Protein AF-A0A7S0JUL5-F1 (afdb_monomer)

Sequence (207 aa):
GETLHEELERHSRSSLAALRAIDLTGNALEDVPVDLLRHCGTPLRSLKLSSNLLTSAVALEDTLLGGLLRLDLSDNSLESLPRLAECCPDLEELLLAQNKLPSVLRISRACAGLERLATLDVRRNPSEGRLRRAGASARAFFCFLLPALGQLDGRPVGGDEDAQALRAFCLDAHRADPAFLEVLHSGDDGLLERTLAQRCPAEMPAG

Solvent-accessible surface area (backbone atoms only — not comparable to full-atom values): 10304 Å² total; per-residue (Å²): 142,62,64,68,61,55,49,50,52,51,51,49,30,63,68,29,50,72,38,40,67,46,81,52,56,70,44,83,42,55,59,74,65,44,75,62,42,53,34,26,33,55,56,22,31,34,41,31,46,23,42,27,50,26,43,44,48,45,64,50,64,79,25,48,31,54,39,23,30,34,42,33,51,22,41,29,47,28,55,49,66,32,56,36,35,78,15,30,39,48,24,29,33,42,34,40,27,37,24,46,34,60,41,62,64,59,52,51,55,17,49,46,73,26,64,46,28,26,33,43,27,56,47,70,15,51,22,53,57,49,30,52,74,56,41,18,43,65,62,25,58,47,44,66,64,22,83,39,44,42,29,48,64,90,37,77,53,51,72,68,37,48,52,44,17,47,71,50,46,29,75,49,103,86,38,72,28,66,73,55,50,50,44,71,68,66,73,45,59,70,58,41,44,53,50,35,24,74,53,31,54,43,83,72,77,84,126

Mean predicted aligned error: 5.99 Å

Radius of gyration: 18.85 Å; Cα contacts (8 Å, |Δi|>4): 420; chains: 1; bounding box: 39×34×74 Å

Organism: Cafeteria roenbergensis (NCBI:txid33653)

Nearest PDB structures (foldseek):
  7sd1-assembly2_B  TM=6.295E-01  e=1.690E-04  Homo sapiens
  8b41-assembly1_B  TM=6.832E-01  e=3.596E-04  Mus musculus
  7txh-assembly2_E  TM=4.265E-01  e=6.297E-05  Homo sapiens
  4pbv-assembly2_B  TM=7.762E-01  e=2.970E-02  Gallus gallus
  4xgo-assembly1_A  TM=6.075E-01  e=1.317E-02  Anopheles gambiae

Secondary structure (DSSP, 8-state):
--HHHHHHHHHHHHHHTT--EEE-TTS--SS--HHHHHHH-TT--EEE--SS--SB-GGGGGT--TT--EEE--SS---B---HHHH-TT--EEE--SS----HHHHHHHHTT-TT--EEE-TTSHHHHHHHHTTB-SHHHHHHH-TT--EETTEE--HHHHHHHHHHHEEETTEE-HHHHHHHHH--HHHHHHHHHHHSB------

Structure (mmCIF, N/CA/C/O backbone):
data_AF-A0A7S0JUL5-F1
#
_entry.id   AF-A0A7S0JUL5-F1
#
loop_
_atom_site.group_PDB
_atom_site.id
_atom_site.type_symbol
_atom_site.label_atom_id
_atom_site.label_alt_id
_atom_site.label_comp_id
_atom_site.label_asym_id
_atom_site.label_entity_id
_atom_site.label_seq_id
_atom_site.pdbx_PDB_ins_code
_atom_site.Cartn_x
_atom_site.Cartn_y
_atom_site.Cartn_z
_atom_site.occupancy
_atom_site.B_iso_or_equiv
_atom_site.auth_seq_id
_atom_site.auth_comp_id
_atom_site.auth_asym_id
_atom_site.auth_atom_id
_atom_site.pdbx_PDB_model_num
ATOM 1 N N . GLY A 1 1 ? -6.476 7.757 42.746 1.00 49.62 1 GLY A N 1
ATOM 2 C CA . GLY A 1 1 ? -7.064 8.536 41.643 1.00 49.62 1 GLY A CA 1
ATOM 3 C C . GLY A 1 1 ? -6.820 7.911 40.281 1.00 49.62 1 GLY A C 1
ATOM 4 O O . GLY A 1 1 ? -6.956 8.626 39.306 1.00 49.62 1 GLY A O 1
ATOM 5 N N . GLU A 1 2 ? -6.506 6.613 40.197 1.00 54.69 2 GLU A N 1
ATOM 6 C CA . GLU A 1 2 ? -6.165 5.926 38.935 1.00 54.69 2 GLU A CA 1
ATOM 7 C C . GLU A 1 2 ? -7.263 4.944 38.474 1.00 54.69 2 GLU A C 1
ATOM 9 O O . GLU A 1 2 ? -7.319 4.572 37.310 1.00 54.69 2 GLU A O 1
ATOM 14 N N . THR A 1 3 ? -8.220 4.602 39.343 1.00 66.69 3 THR A N 1
ATOM 15 C CA . THR A 1 3 ? -9.175 3.504 39.112 1.00 66.69 3 THR A CA 1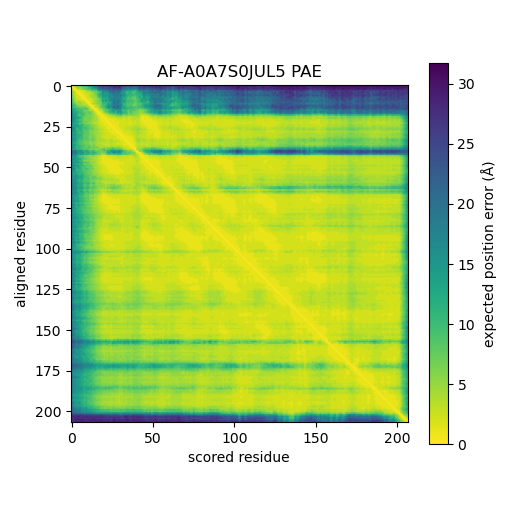
ATOM 16 C C . THR A 1 3 ? -10.248 3.799 38.061 1.00 66.69 3 THR A C 1
ATOM 18 O O . THR A 1 3 ? -10.654 2.902 37.335 1.00 66.69 3 THR A O 1
ATOM 21 N N . LEU A 1 4 ? -10.700 5.051 37.935 1.00 58.91 4 LEU A N 1
ATOM 22 C CA . LEU A 1 4 ? -11.811 5.414 37.041 1.00 58.91 4 LEU A CA 1
ATOM 23 C C . LEU A 1 4 ? -11.404 5.430 35.560 1.00 58.91 4 LEU A C 1
ATOM 25 O O . LEU A 1 4 ? -12.202 5.083 34.693 1.00 58.91 4 LEU A O 1
ATOM 29 N N . HIS A 1 5 ? -10.161 5.821 35.270 1.00 59.72 5 HIS A N 1
ATOM 30 C CA . HIS A 1 5 ? -9.627 5.827 33.909 1.00 59.72 5 HIS A CA 1
ATOM 31 C C . HIS A 1 5 ? -9.350 4.396 33.429 1.00 59.72 5 HIS A C 1
ATOM 33 O O . HIS A 1 5 ? -9.793 4.017 32.349 1.00 59.72 5 HIS A O 1
ATOM 39 N N . GLU A 1 6 ? -8.734 3.569 34.279 1.00 65.62 6 GLU A N 1
ATOM 40 C CA . GLU A 1 6 ? -8.506 2.146 34.001 1.00 65.62 6 GLU A CA 1
ATOM 41 C C . GLU A 1 6 ? -9.817 1.359 33.838 1.00 65.62 6 GLU A C 1
ATOM 43 O O . GLU A 1 6 ? -9.919 0.479 32.980 1.00 65.62 6 GLU A O 1
ATOM 48 N N . GLU A 1 7 ? -10.851 1.679 34.624 1.00 61.22 7 GLU A N 1
ATOM 49 C CA . GLU A 1 7 ? -12.175 1.072 34.472 1.00 61.22 7 GLU A CA 1
ATOM 50 C C . GLU A 1 7 ? -12.846 1.479 33.158 1.00 61.22 7 GLU A C 1
ATOM 52 O O . GLU A 1 7 ? -13.392 0.609 32.475 1.00 61.22 7 GLU A O 1
ATOM 57 N N . LEU A 1 8 ? -12.784 2.756 32.768 1.00 60.28 8 LEU A N 1
ATOM 58 C CA . LEU A 1 8 ? -13.313 3.226 31.483 1.00 60.28 8 LEU A CA 1
ATOM 59 C C . LEU A 1 8 ? -12.583 2.575 30.302 1.00 60.28 8 LEU A C 1
ATOM 61 O O . LEU A 1 8 ? -13.242 2.104 29.374 1.00 60.28 8 LEU A O 1
ATOM 65 N N . GLU A 1 9 ? -11.255 2.459 30.365 1.00 62.84 9 GLU A N 1
ATOM 66 C CA . GLU A 1 9 ? -10.469 1.752 29.350 1.00 62.84 9 GLU A CA 1
ATOM 67 C C . GLU A 1 9 ? -10.781 0.252 29.287 1.00 62.84 9 GLU A C 1
ATOM 69 O O . GLU A 1 9 ? -10.820 -0.338 28.205 1.00 62.84 9 GLU A O 1
ATOM 74 N N . ARG A 1 10 ? -11.019 -0.404 30.430 1.00 61.28 10 ARG A N 1
ATOM 75 C CA . ARG A 1 10 ? -11.442 -1.813 30.445 1.00 61.28 10 ARG A CA 1
ATOM 76 C C . ARG A 1 10 ? -12.811 -2.001 29.801 1.00 61.28 10 ARG A C 1
ATOM 78 O O . ARG A 1 10 ? -13.008 -2.995 29.102 1.00 61.28 10 ARG A O 1
ATOM 85 N N . HIS A 1 11 ? -13.745 -1.079 30.023 1.00 60.59 11 HIS A N 1
ATOM 86 C CA . HIS A 1 11 ? -15.084 -1.139 29.432 1.00 60.59 11 HIS A CA 1
ATOM 87 C C . HIS A 1 11 ? -15.078 -0.807 27.932 1.00 60.59 11 HIS A C 1
ATOM 89 O O . HIS A 1 11 ? -15.775 -1.469 27.158 1.00 60.59 11 HIS A O 1
ATOM 95 N N . SER A 1 12 ? -14.274 0.165 27.486 1.00 58.94 12 SER A N 1
ATOM 96 C CA . SER A 1 12 ? -14.112 0.455 26.054 1.00 58.94 12 SER A CA 1
ATOM 97 C C . SER A 1 12 ? -13.443 -0.716 25.330 1.00 58.94 12 SER A C 1
ATOM 99 O O . SER A 1 12 ? -13.954 -1.177 24.312 1.00 58.94 12 SER A O 1
ATOM 101 N N . ARG A 1 13 ? -12.384 -1.300 25.909 1.00 61.28 13 ARG A N 1
ATOM 102 C CA . ARG A 1 13 ? -11.760 -2.524 25.382 1.00 61.28 13 ARG A CA 1
ATOM 103 C C . ARG A 1 13 ? -12.731 -3.698 25.327 1.00 61.28 13 ARG A C 1
ATOM 105 O O . ARG A 1 13 ? -12.746 -4.405 24.329 1.00 61.28 13 ARG A O 1
ATOM 112 N N . SER A 1 14 ? -13.549 -3.927 26.357 1.00 60.16 14 SER A N 1
ATOM 113 C CA . SER A 1 14 ? -14.464 -5.079 26.363 1.00 60.16 14 SER A CA 1
ATOM 114 C C . SER A 1 14 ? -15.632 -4.923 25.385 1.00 60.16 14 SER A C 1
ATOM 116 O O . SER A 1 14 ? -16.057 -5.909 24.787 1.00 60.16 14 SER A O 1
ATOM 118 N N . SER A 1 15 ? -16.125 -3.697 25.184 1.00 61.94 15 SER A N 1
ATOM 119 C CA . SER A 1 15 ? -17.233 -3.418 24.262 1.00 61.94 15 SER A CA 1
ATOM 120 C C . SER A 1 15 ? -16.802 -3.408 22.793 1.00 61.94 15 SER A C 1
ATOM 122 O O . SER A 1 15 ? -17.562 -3.849 21.931 1.00 61.94 15 SER A O 1
ATOM 124 N N . LEU A 1 16 ? -15.572 -2.972 22.502 1.00 66.50 16 LEU A N 1
ATOM 125 C CA . LEU A 1 16 ? -15.025 -2.917 21.143 1.00 66.50 16 LEU A CA 1
ATOM 126 C C . LEU A 1 16 ? -14.293 -4.205 20.731 1.00 66.50 16 LEU A C 1
ATOM 128 O O . LEU A 1 16 ? -14.103 -4.431 19.538 1.00 66.50 16 LEU A O 1
ATOM 132 N N . ALA A 1 17 ? -13.977 -5.100 21.673 1.00 67.50 17 ALA A N 1
ATOM 133 C CA . ALA A 1 17 ? -13.333 -6.396 21.417 1.00 67.50 17 ALA A CA 1
ATOM 134 C C . ALA A 1 17 ? -14.163 -7.382 20.571 1.00 67.50 17 ALA A C 1
ATOM 136 O O . ALA A 1 17 ? -13.679 -8.460 20.247 1.00 67.50 17 ALA A O 1
ATOM 137 N N . ALA A 1 18 ? -15.410 -7.069 20.217 1.00 76.12 18 ALA A N 1
ATOM 138 C CA . ALA A 1 18 ? -16.203 -7.881 19.291 1.00 76.12 18 ALA A CA 1
ATOM 139 C C . ALA A 1 18 ? -16.310 -7.267 17.884 1.00 76.12 18 ALA A C 1
ATOM 141 O O . ALA A 1 18 ? -16.846 -7.914 16.977 1.00 76.12 18 ALA A O 1
ATOM 142 N N . LEU A 1 19 ? -15.831 -6.032 17.687 1.00 81.88 19 LEU A N 1
ATOM 143 C CA . LEU A 1 19 ? -15.953 -5.344 16.407 1.00 81.88 19 LEU A CA 1
ATOM 144 C C . LEU A 1 19 ? -15.117 -6.037 15.337 1.00 81.88 19 LEU A C 1
ATOM 146 O O . LEU A 1 19 ? -13.924 -6.275 15.493 1.00 81.88 19 LEU A O 1
ATOM 150 N N . ARG A 1 20 ? -15.774 -6.321 14.211 1.00 89.69 20 ARG A N 1
ATOM 151 C CA . ARG A 1 20 ? -15.144 -6.904 13.020 1.00 89.69 20 ARG A CA 1
ATOM 152 C C . ARG A 1 20 ? -14.987 -5.907 11.885 1.00 89.69 20 ARG A C 1
ATOM 154 O O . ARG A 1 20 ? -14.168 -6.132 11.002 1.00 89.69 20 ARG A O 1
ATOM 161 N N . ALA A 1 21 ? -15.758 -4.828 11.890 1.00 93.12 21 ALA A N 1
ATOM 162 C CA . ALA A 1 21 ? -15.697 -3.808 10.861 1.00 93.12 21 ALA A CA 1
ATOM 163 C C . ALA A 1 21 ? -15.895 -2.423 11.473 1.00 93.12 21 ALA A C 1
ATOM 165 O O . ALA A 1 21 ? -16.782 -2.239 12.306 1.00 93.12 21 ALA A O 1
ATOM 166 N N . ILE A 1 22 ? -15.081 -1.470 11.032 1.00 93.62 22 ILE A N 1
ATOM 167 C CA . ILE A 1 22 ? -15.213 -0.046 11.330 1.00 93.62 22 ILE A CA 1
ATOM 168 C C . ILE A 1 22 ? -15.309 0.684 9.995 1.00 93.62 22 ILE A C 1
ATOM 170 O O . ILE A 1 22 ? -14.454 0.510 9.124 1.00 93.62 22 ILE A O 1
ATOM 174 N N . ASP A 1 23 ? -16.363 1.480 9.841 1.00 96.19 23 ASP A N 1
ATOM 175 C CA . ASP A 1 23 ? -16.590 2.317 8.668 1.00 96.19 23 ASP A CA 1
ATOM 176 C C . ASP A 1 23 ? -16.625 3.783 9.107 1.00 96.19 23 ASP A C 1
ATOM 178 O O . ASP A 1 23 ? -17.562 4.222 9.771 1.00 96.19 23 ASP A O 1
ATOM 182 N N . LEU A 1 24 ? -15.561 4.511 8.780 1.00 96.38 24 LEU A N 1
ATOM 183 C CA . LEU A 1 24 ? -15.392 5.943 9.027 1.00 96.38 24 LEU A CA 1
ATOM 184 C C . LEU A 1 24 ? -15.305 6.710 7.699 1.00 96.38 24 LEU A C 1
ATOM 186 O O . LEU A 1 24 ? -14.720 7.794 7.631 1.00 96.38 24 LEU A O 1
ATOM 190 N N . THR A 1 25 ? -15.881 6.148 6.636 1.00 97.94 25 THR A N 1
ATOM 191 C CA . THR A 1 25 ? -15.883 6.745 5.299 1.00 97.94 25 THR A CA 1
ATOM 192 C C . THR A 1 25 ? -16.600 8.093 5.280 1.00 97.94 25 THR A C 1
ATOM 194 O O . THR A 1 25 ? -17.650 8.240 5.906 1.00 97.94 25 THR A O 1
ATOM 197 N N . GLY A 1 26 ? -16.085 9.058 4.514 1.00 97.31 26 GLY A N 1
ATOM 198 C CA . GLY A 1 26 ? -16.797 10.313 4.246 1.00 97.31 26 GLY A CA 1
ATOM 199 C C . GLY A 1 26 ? -16.851 11.262 5.442 1.00 97.31 26 GLY A C 1
ATOM 200 O O . GLY A 1 26 ? -17.826 11.999 5.591 1.00 97.31 26 GLY A O 1
ATOM 201 N N . ASN A 1 27 ? -15.839 11.217 6.308 1.00 97.25 27 ASN A N 1
ATOM 202 C CA . ASN A 1 27 ? -15.694 12.141 7.429 1.00 97.25 27 ASN A CA 1
ATOM 203 C C . ASN A 1 27 ? -14.621 13.201 7.120 1.00 97.25 27 ASN A C 1
ATOM 205 O O . ASN A 1 27 ? -14.072 13.271 6.023 1.00 97.25 27 ASN A O 1
ATOM 209 N N . ALA A 1 28 ? -14.337 14.066 8.091 1.00 97.25 28 ALA A N 1
ATOM 210 C CA . ALA A 1 28 ? -13.283 15.075 8.004 1.00 97.25 28 ALA A CA 1
ATOM 211 C C . ALA A 1 28 ? -12.080 14.706 8.888 1.00 97.25 28 ALA A C 1
ATOM 213 O O . ALA A 1 28 ? -11.534 15.561 9.579 1.00 97.25 28 ALA A O 1
ATOM 214 N N . LEU A 1 29 ? -11.711 13.420 8.936 1.00 96.69 29 LEU A N 1
ATOM 215 C CA . LEU A 1 29 ? -10.574 12.975 9.742 1.00 96.69 29 LEU A CA 1
ATOM 216 C C . LEU A 1 29 ? -9.273 13.474 9.113 1.00 96.69 29 LEU A C 1
ATOM 218 O O . LEU A 1 29 ? -8.970 13.132 7.971 1.00 96.69 29 LEU A O 1
ATOM 222 N N . GLU A 1 30 ? -8.515 14.266 9.864 1.00 96.50 30 GLU A N 1
ATOM 223 C CA . GLU A 1 30 ? -7.171 14.721 9.479 1.00 96.50 30 GLU A CA 1
ATOM 224 C C . GLU A 1 30 ? -6.093 13.700 9.877 1.00 96.50 30 GLU A C 1
ATOM 226 O O . GLU A 1 30 ? -5.092 13.550 9.175 1.00 96.50 30 GLU A O 1
ATOM 231 N N . ASP A 1 31 ? -6.361 12.926 10.935 1.00 94.38 31 ASP A N 1
ATOM 232 C CA . ASP A 1 31 ? -5.495 11.878 11.469 1.00 94.38 31 ASP A CA 1
ATOM 233 C C . ASP A 1 31 ? -6.241 10.551 11.657 1.00 94.38 31 ASP A C 1
ATOM 235 O O . ASP A 1 31 ? -7.461 10.496 11.852 1.00 94.38 31 ASP A O 1
ATOM 239 N N . VAL A 1 32 ? -5.483 9.452 11.628 1.00 93.00 32 VAL A N 1
ATOM 240 C CA . VAL A 1 32 ? -6.002 8.117 11.940 1.00 93.00 32 VAL A CA 1
ATOM 241 C C . VAL A 1 32 ? -6.359 8.060 13.434 1.00 93.00 32 VAL A C 1
ATOM 243 O O . VAL A 1 32 ? -5.504 8.372 14.264 1.00 93.00 32 VAL A O 1
ATOM 246 N N . PRO A 1 33 ? -7.571 7.617 13.819 1.00 90.50 33 PRO A N 1
ATOM 247 C CA . PRO A 1 33 ? -8.001 7.589 15.217 1.00 90.50 33 PRO A CA 1
ATOM 248 C C . PRO A 1 33 ? -7.362 6.413 15.977 1.00 90.50 33 PRO A C 1
ATOM 250 O O . PRO A 1 33 ? -8.018 5.419 16.291 1.00 90.50 33 PRO A O 1
ATOM 253 N N . VAL A 1 34 ? -6.062 6.509 16.265 1.00 87.12 34 VAL A N 1
ATOM 254 C CA . VAL A 1 34 ? -5.267 5.430 16.877 1.00 87.12 34 VAL A CA 1
ATOM 255 C C . VAL A 1 34 ? -5.792 4.988 18.235 1.00 87.12 34 VAL A C 1
ATOM 257 O O . VAL A 1 34 ? -5.782 3.795 18.524 1.00 87.12 34 VAL A O 1
ATOM 260 N N . ASP A 1 35 ? -6.315 5.914 19.038 1.00 85.12 35 ASP A N 1
ATOM 261 C CA . ASP A 1 35 ? -6.869 5.592 20.353 1.00 85.12 35 ASP A CA 1
ATOM 262 C C . ASP A 1 35 ? -8.080 4.664 20.227 1.00 85.12 35 ASP A C 1
ATOM 264 O O . ASP A 1 35 ? -8.171 3.663 20.932 1.00 85.12 35 ASP A O 1
ATOM 268 N N . LEU A 1 36 ? -8.957 4.910 19.246 1.00 84.00 36 LEU A N 1
ATOM 269 C CA . LEU A 1 36 ? -10.064 4.005 18.935 1.00 84.00 36 LEU A CA 1
ATOM 270 C C . LEU A 1 36 ? -9.538 2.631 18.499 1.00 84.00 36 LEU A C 1
ATOM 272 O O . LEU A 1 36 ? -9.965 1.602 19.021 1.00 84.00 36 LEU A O 1
ATOM 276 N N . LEU A 1 37 ? -8.591 2.611 17.559 1.00 85.62 37 LEU A N 1
ATOM 277 C CA . LEU A 1 37 ? -8.074 1.378 16.959 1.00 85.62 37 LEU A CA 1
ATOM 278 C C . LEU A 1 37 ? -7.332 0.489 17.971 1.00 85.62 37 LEU A C 1
ATOM 280 O O . LEU A 1 37 ? -7.492 -0.734 17.941 1.00 85.62 37 LEU A O 1
ATOM 284 N N . ARG A 1 38 ? -6.613 1.088 18.930 1.00 81.12 38 ARG A N 1
ATOM 285 C CA . ARG A 1 38 ? -5.946 0.389 20.046 1.00 81.12 38 ARG A CA 1
ATOM 286 C C . ARG A 1 38 ? -6.913 -0.393 20.936 1.00 81.12 38 ARG A C 1
ATOM 288 O O . ARG A 1 38 ? -6.506 -1.358 21.587 1.00 81.12 38 ARG A O 1
ATOM 295 N N . HIS A 1 39 ? -8.182 0.006 20.982 1.00 77.25 39 HIS A N 1
ATOM 296 C CA . HIS A 1 39 ? -9.216 -0.697 21.740 1.00 77.25 39 HIS A CA 1
ATOM 297 C C . HIS A 1 39 ? -9.953 -1.766 20.919 1.00 77.25 39 HIS A C 1
ATOM 299 O O . HIS A 1 39 ? -10.588 -2.639 21.509 1.00 77.25 39 HIS A O 1
ATOM 305 N N . CYS A 1 40 ? -9.854 -1.732 19.587 1.00 71.75 40 CYS A N 1
ATOM 306 C CA . CYS A 1 40 ? -10.534 -2.671 18.691 1.00 71.75 40 CYS A CA 1
ATOM 307 C C . CYS A 1 40 ? -9.741 -3.965 18.445 1.00 71.75 40 CYS A C 1
ATOM 309 O O . CYS A 1 40 ? -10.361 -5.011 18.283 1.00 71.75 40 CYS A O 1
ATOM 311 N N . GLY A 1 41 ? -8.403 -3.928 18.481 1.00 66.62 41 GLY A N 1
ATOM 312 C CA . GLY A 1 41 ? -7.529 -5.111 18.526 1.00 66.62 41 GLY A CA 1
ATOM 313 C C . GLY A 1 41 ? -7.693 -6.145 17.393 1.00 66.62 41 GLY A C 1
ATOM 314 O O . GLY A 1 41 ? -8.081 -5.837 16.268 1.00 66.62 41 GLY A O 1
ATOM 315 N N . THR A 1 42 ? -7.385 -7.411 17.707 1.00 67.69 42 THR A N 1
ATOM 316 C CA . THR A 1 42 ? -7.297 -8.563 16.779 1.00 67.69 42 THR A CA 1
ATOM 317 C C . THR A 1 42 ? -8.579 -9.082 16.095 1.00 67.69 42 THR A C 1
ATOM 319 O O . THR A 1 42 ? -8.440 -9.751 15.066 1.00 67.69 42 THR A O 1
ATOM 322 N N . PRO A 1 43 ? -9.817 -8.868 16.584 1.00 79.81 43 PRO A N 1
ATOM 323 C CA . PRO A 1 43 ? -11.018 -9.318 15.880 1.00 79.81 43 PRO A CA 1
ATOM 324 C C . PRO A 1 43 ? -11.407 -8.417 14.705 1.00 79.81 43 PRO A C 1
ATOM 326 O O . PRO A 1 43 ? -12.207 -8.847 13.867 1.00 79.81 43 PRO A O 1
ATOM 329 N N . LEU A 1 44 ? -10.848 -7.205 14.618 1.00 91.00 44 LEU A N 1
ATOM 330 C CA . LEU A 1 44 ? -11.138 -6.285 13.529 1.00 91.00 44 LEU A CA 1
ATOM 331 C C . LEU A 1 44 ? -10.645 -6.876 12.202 1.00 91.00 44 LEU A C 1
ATOM 333 O O . LEU A 1 44 ? -9.477 -7.214 12.060 1.00 91.00 44 LEU A O 1
ATOM 337 N N . ARG A 1 45 ? -11.553 -7.016 11.232 1.00 94.75 45 ARG A N 1
ATOM 338 C CA . ARG A 1 45 ? -11.300 -7.566 9.890 1.00 94.75 45 ARG A CA 1
ATOM 339 C C . ARG A 1 45 ? -11.326 -6.505 8.798 1.00 94.75 45 ARG A C 1
ATOM 341 O O . ARG A 1 45 ? -10.643 -6.670 7.797 1.00 94.75 45 ARG A O 1
ATOM 348 N N . SER A 1 46 ? -12.103 -5.438 8.970 1.00 96.81 46 SER A N 1
ATOM 349 C CA . SER A 1 46 ? -12.260 -4.381 7.967 1.00 96.81 46 SER A CA 1
ATOM 350 C C . SER A 1 46 ? -12.174 -3.002 8.608 1.00 96.81 46 SER A C 1
ATOM 3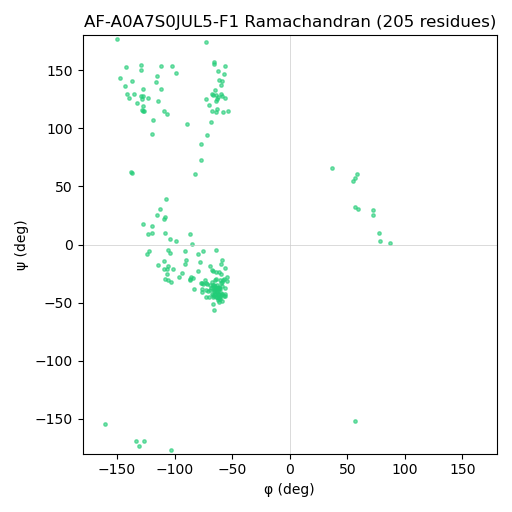52 O O . SER A 1 46 ? -12.909 -2.711 9.549 1.00 96.81 46 SER A O 1
ATOM 354 N N . LEU A 1 47 ? -11.345 -2.133 8.043 1.00 96.56 47 LEU A N 1
ATOM 355 C CA . LEU A 1 47 ? -11.233 -0.729 8.423 1.00 96.56 47 LEU A CA 1
ATOM 356 C C . LEU A 1 47 ? -11.374 0.124 7.167 1.00 96.56 47 LEU A C 1
ATOM 358 O O . LEU A 1 47 ? -10.577 -0.001 6.240 1.00 96.56 47 LEU A O 1
ATOM 362 N N . LYS A 1 48 ? -12.395 0.979 7.135 1.00 98.00 48 LYS A N 1
ATOM 363 C CA . LYS A 1 48 ? -12.586 1.942 6.054 1.00 98.00 48 LYS A CA 1
ATOM 364 C C . LYS A 1 48 ? -12.432 3.358 6.575 1.00 98.00 48 LYS A C 1
ATOM 366 O O . LYS A 1 48 ? -13.132 3.769 7.496 1.00 98.00 48 LYS A O 1
ATOM 371 N N . LEU A 1 49 ? -11.514 4.077 5.957 1.00 97.81 49 LEU A N 1
ATOM 372 C CA . LEU A 1 49 ? -11.142 5.460 6.227 1.00 97.81 49 LEU A CA 1
ATOM 373 C C . LEU A 1 49 ? -11.192 6.286 4.930 1.00 97.81 49 LEU A C 1
ATOM 375 O O . LEU A 1 49 ? -10.607 7.366 4.854 1.00 97.81 49 LEU A O 1
ATOM 379 N N . SER A 1 50 ? -11.880 5.794 3.898 1.00 98.44 50 SER A N 1
ATOM 380 C CA . SER A 1 50 ? -11.948 6.455 2.598 1.00 98.44 50 SER A CA 1
ATOM 381 C C . SER A 1 50 ? -12.680 7.796 2.640 1.00 98.44 50 SER A C 1
ATOM 383 O O . SER A 1 50 ? -13.534 8.004 3.502 1.00 98.44 50 SER A O 1
ATOM 385 N N . SER A 1 51 ? -12.388 8.694 1.699 1.00 98.38 51 SER A N 1
ATOM 386 C CA . SER A 1 51 ? -13.025 10.020 1.609 1.00 98.38 51 SER A CA 1
ATOM 387 C C . SER A 1 51 ? -12.888 10.813 2.916 1.00 98.38 51 SER A C 1
ATOM 389 O O . SER A 1 51 ? -13.880 11.223 3.515 1.00 98.38 51 SER A O 1
ATOM 391 N N . ASN A 1 52 ? -11.647 10.972 3.380 1.00 98.50 52 ASN A N 1
ATOM 392 C CA . ASN A 1 52 ? -11.269 11.773 4.549 1.00 98.50 52 ASN A CA 1
ATOM 393 C C . ASN A 1 52 ? -10.172 12.790 4.162 1.00 98.50 52 ASN A C 1
ATOM 395 O O . ASN A 1 52 ? -9.890 13.015 2.984 1.00 98.50 52 ASN A O 1
ATOM 399 N N . LEU A 1 53 ? -9.562 13.447 5.152 1.00 98.06 53 LEU A N 1
ATOM 400 C CA . LEU A 1 53 ? -8.512 14.454 4.972 1.00 98.06 53 LEU A CA 1
ATOM 401 C C . LEU A 1 53 ? -7.136 13.945 5.432 1.00 98.06 53 LEU A C 1
ATOM 403 O O . LEU A 1 53 ? -6.244 14.746 5.710 1.00 98.06 53 LEU A O 1
ATOM 407 N N . LEU A 1 54 ? -6.942 12.622 5.491 1.00 98.12 54 LEU A N 1
ATOM 408 C CA . LEU A 1 54 ? -5.715 12.019 6.005 1.00 98.12 54 LEU A CA 1
ATOM 409 C C . LEU A 1 54 ? -4.525 12.388 5.120 1.00 98.12 54 LEU A C 1
ATOM 411 O O . LEU A 1 54 ? -4.549 12.176 3.906 1.00 98.12 54 LEU A O 1
ATOM 415 N N . THR A 1 55 ? -3.459 12.899 5.732 1.00 97.25 55 THR A N 1
ATOM 416 C CA . THR A 1 55 ? -2.198 13.228 5.037 1.00 97.25 55 THR A CA 1
ATOM 417 C C . THR A 1 55 ? -1.115 12.167 5.239 1.00 97.25 55 THR A C 1
ATOM 419 O O . THR A 1 55 ? -0.203 12.024 4.421 1.00 97.25 55 THR A O 1
ATOM 422 N N . SER A 1 56 ? -1.247 11.367 6.295 1.00 95.38 56 SER A N 1
ATOM 423 C CA . SER A 1 56 ? -0.340 10.287 6.665 1.00 95.38 56 SER A CA 1
ATOM 424 C C . SER A 1 56 ? -1.122 9.155 7.325 1.00 95.38 56 SER A C 1
ATOM 426 O O . SER A 1 56 ? -2.049 9.397 8.094 1.00 95.38 56 SER A O 1
ATOM 428 N N . ALA A 1 57 ? -0.722 7.913 7.053 1.00 94.81 57 ALA A N 1
ATOM 429 C CA . ALA A 1 57 ? -1.240 6.732 7.746 1.00 94.81 57 ALA A CA 1
ATOM 430 C C . ALA A 1 57 ? -0.203 6.108 8.699 1.00 94.81 57 ALA A C 1
ATOM 432 O O . ALA A 1 57 ? -0.414 5.006 9.199 1.00 94.81 57 ALA A O 1
ATOM 433 N N . VAL A 1 58 ? 0.926 6.789 8.945 1.00 92.75 58 VAL A N 1
ATOM 434 C CA . VAL A 1 58 ? 2.052 6.262 9.746 1.00 92.75 58 VAL A CA 1
ATOM 435 C C . VAL A 1 58 ? 1.623 5.895 11.169 1.00 92.75 58 VAL A C 1
ATOM 437 O O . VAL A 1 58 ? 2.089 4.904 11.715 1.00 92.75 58 VAL A O 1
ATOM 440 N N . 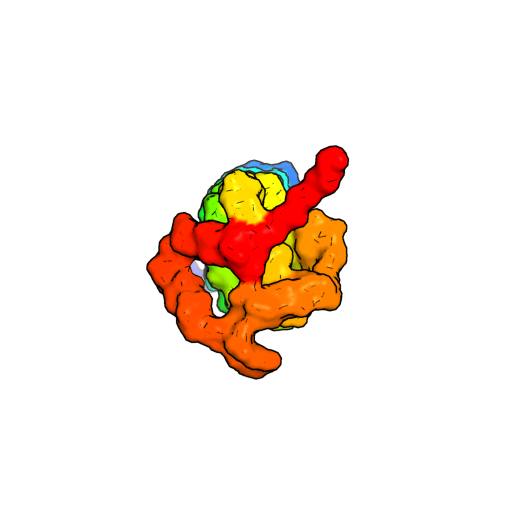ALA A 1 59 ? 0.652 6.619 11.729 1.00 89.44 59 ALA A N 1
ATOM 441 C CA . ALA A 1 59 ? 0.118 6.364 13.065 1.00 89.44 59 ALA A CA 1
ATOM 442 C C . ALA A 1 59 ? -0.494 4.952 13.238 1.00 89.44 59 ALA A C 1
ATOM 444 O O . ALA A 1 59 ? -0.650 4.478 14.358 1.00 89.44 59 ALA A O 1
ATOM 445 N N . LEU A 1 60 ? -0.803 4.229 12.152 1.00 90.50 60 LEU A N 1
ATOM 446 C CA . LEU A 1 60 ? -1.238 2.829 12.239 1.00 90.50 60 LEU A CA 1
ATOM 447 C C . LEU A 1 60 ? -0.179 1.902 12.863 1.00 90.50 60 LEU A C 1
ATOM 449 O O . LEU A 1 60 ? -0.561 0.868 13.416 1.00 90.50 60 LEU A O 1
ATOM 453 N N . GLU A 1 61 ? 1.111 2.260 12.824 1.00 88.81 61 GLU A N 1
ATOM 454 C CA . GLU A 1 61 ? 2.199 1.511 13.487 1.00 88.81 61 GLU A CA 1
ATOM 455 C C . GLU A 1 61 ? 1.925 1.309 14.987 1.00 88.81 61 GLU A C 1
ATOM 457 O O . GLU A 1 61 ? 2.275 0.275 15.550 1.00 88.81 61 GLU A O 1
ATOM 462 N N . ASP A 1 62 ? 1.174 2.223 15.606 1.00 85.25 62 ASP A N 1
ATOM 463 C CA . ASP A 1 62 ? 0.850 2.217 17.033 1.00 85.25 62 ASP A CA 1
ATOM 464 C C . ASP A 1 62 ? -0.366 1.355 17.427 1.00 85.25 62 ASP A C 1
ATOM 466 O O . ASP A 1 62 ? -0.766 1.349 18.599 1.00 85.25 62 ASP A O 1
ATOM 470 N N . THR A 1 63 ? -1.014 0.684 16.468 1.00 83.00 63 THR A N 1
ATOM 471 C CA . THR A 1 63 ? -2.338 0.055 16.671 1.00 83.00 63 THR A CA 1
ATOM 472 C C . THR A 1 63 ? -2.345 -1.473 16.582 1.00 83.00 63 THR A C 1
ATOM 474 O O . THR A 1 63 ? -3.283 -2.087 17.088 1.00 83.00 63 THR A O 1
ATOM 477 N N . LEU A 1 64 ? -1.299 -2.082 16.000 1.00 85.69 64 LEU A N 1
ATOM 478 C CA . LEU A 1 64 ? -1.109 -3.533 15.815 1.00 85.69 64 LEU A CA 1
ATOM 479 C C . LEU A 1 64 ? -2.415 -4.302 15.500 1.00 85.69 64 LEU A C 1
ATOM 481 O O . LEU A 1 64 ? -2.890 -5.141 16.272 1.00 85.69 64 LEU A O 1
ATOM 485 N N . LEU A 1 65 ? -3.002 -4.027 14.338 1.00 89.31 65 LEU A N 1
ATOM 486 C CA . LEU A 1 65 ? -4.236 -4.632 13.835 1.00 89.31 65 LEU A CA 1
ATOM 487 C C . LEU A 1 65 ? -3.970 -5.997 13.176 1.00 89.31 65 LEU A C 1
ATOM 489 O O . LEU A 1 65 ? -4.271 -6.219 12.005 1.00 89.31 65 LEU A O 1
ATOM 493 N N . GLY A 1 66 ? -3.433 -6.937 13.958 1.00 87.50 66 GLY A N 1
ATOM 494 C CA . GLY A 1 66 ? -2.956 -8.242 13.481 1.00 87.50 66 GLY A CA 1
ATOM 495 C C . GLY A 1 66 ? -3.978 -9.098 12.731 1.00 87.50 66 GLY A C 1
ATOM 496 O O . GLY A 1 66 ? -3.583 -9.984 11.996 1.00 87.50 66 GLY A O 1
ATOM 497 N N . GLY A 1 67 ? -5.276 -8.841 12.902 1.00 89.88 67 GLY A N 1
ATOM 498 C CA . GLY A 1 67 ? -6.341 -9.583 12.235 1.00 89.88 67 GLY A CA 1
ATOM 499 C C . GLY A 1 67 ? -7.012 -8.858 11.067 1.00 89.88 67 GLY A C 1
ATOM 500 O O . GLY A 1 67 ? -8.025 -9.358 10.571 1.00 89.88 67 GLY A O 1
ATOM 501 N N . LEU A 1 68 ? -6.527 -7.674 10.687 1.00 95.44 68 LEU A N 1
ATOM 502 C CA . LEU A 1 68 ? -7.148 -6.843 9.664 1.00 95.44 68 LEU A CA 1
ATOM 503 C C . LEU A 1 68 ? -6.920 -7.447 8.277 1.00 95.44 68 LEU A C 1
ATOM 505 O O . LEU A 1 68 ? -5.783 -7.655 7.876 1.00 95.44 68 LEU A O 1
ATOM 509 N N . LEU A 1 69 ? -8.003 -7.681 7.537 1.00 97.38 69 LEU A N 1
ATOM 510 C CA . LEU A 1 69 ? -7.967 -8.256 6.189 1.00 97.38 69 LEU A CA 1
ATOM 511 C C . LEU A 1 69 ? -8.185 -7.195 5.109 1.00 97.38 69 LEU A C 1
ATOM 513 O O . LEU A 1 69 ? -7.635 -7.306 4.020 1.00 97.38 69 LEU A O 1
ATOM 517 N N . ARG A 1 70 ? -8.975 -6.156 5.402 1.00 98.38 70 ARG A N 1
ATOM 518 C CA . ARG A 1 70 ? -9.290 -5.075 4.463 1.00 98.38 70 ARG A CA 1
ATOM 519 C C . ARG A 1 70 ? -8.996 -3.714 5.079 1.00 98.38 70 ARG A C 1
ATOM 521 O O . ARG A 1 70 ? -9.536 -3.388 6.139 1.00 98.38 70 ARG A O 1
ATOM 528 N N . LEU A 1 71 ? -8.223 -2.907 4.359 1.00 98.25 71 LEU A N 1
ATOM 529 C CA . LEU A 1 71 ? -7.934 -1.515 4.682 1.00 98.25 71 LEU A CA 1
ATOM 530 C C . LEU A 1 71 ? -8.251 -0.628 3.478 1.00 98.25 71 LEU A C 1
ATOM 532 O O . LEU A 1 71 ? -7.602 -0.719 2.435 1.00 98.25 71 LEU A O 1
ATOM 536 N N . ASP A 1 72 ? -9.241 0.244 3.641 1.00 98.69 72 ASP A N 1
ATOM 537 C CA . ASP A 1 72 ? -9.592 1.247 2.641 1.00 98.69 72 ASP A CA 1
ATOM 538 C C . ASP A 1 72 ? -9.153 2.635 3.105 1.00 98.69 72 ASP A C 1
ATOM 540 O O . ASP A 1 72 ? -9.675 3.174 4.080 1.00 98.69 72 ASP A O 1
ATOM 544 N N . LEU A 1 73 ? -8.170 3.192 2.405 1.00 98.50 73 LEU A N 1
ATOM 545 C CA . LEU A 1 73 ? -7.597 4.521 2.603 1.00 98.50 73 LEU A CA 1
ATOM 546 C C . LEU A 1 73 ? -7.781 5.385 1.344 1.00 98.50 73 LEU A C 1
ATOM 548 O O . LEU A 1 73 ? -7.093 6.395 1.169 1.00 98.50 73 LEU A O 1
ATOM 552 N N . SER A 1 74 ? -8.665 4.980 0.430 1.00 98.62 74 SER A N 1
ATOM 553 C CA . SER A 1 74 ? -8.861 5.675 -0.838 1.00 98.62 74 SER A CA 1
ATOM 554 C C . SER A 1 74 ? -9.445 7.077 -0.648 1.00 98.62 74 SER A C 1
ATOM 556 O O . SER A 1 74 ? -10.070 7.369 0.367 1.00 98.62 74 SER A O 1
ATOM 558 N N . ASP A 1 75 ? -9.240 7.961 -1.622 1.00 98.56 75 ASP A N 1
ATOM 559 C CA . ASP A 1 75 ? -9.795 9.321 -1.611 1.00 98.56 75 ASP A CA 1
ATOM 560 C C . ASP A 1 75 ? -9.389 10.111 -0.349 1.00 98.56 75 ASP A C 1
ATOM 562 O O . ASP A 1 75 ? -10.208 10.542 0.456 1.00 98.56 75 ASP A O 1
ATOM 566 N N . ASN A 1 76 ? -8.078 10.235 -0.147 1.00 98.69 76 ASN A N 1
ATOM 567 C CA . ASN A 1 76 ? -7.456 10.989 0.940 1.00 98.69 76 ASN A CA 1
ATOM 568 C C . ASN A 1 76 ? -6.312 11.857 0.370 1.00 98.69 76 ASN A C 1
ATOM 570 O O . ASN A 1 76 ? -6.166 12.038 -0.841 1.00 98.69 76 ASN A O 1
ATOM 574 N N . SER A 1 77 ? -5.481 12.440 1.233 1.00 98.19 77 SER A N 1
ATOM 575 C CA . SER A 1 77 ? -4.285 13.202 0.850 1.00 98.19 77 SER A CA 1
ATOM 576 C C . SER A 1 77 ? -2.984 12.515 1.275 1.00 98.19 77 SER A C 1
ATOM 578 O O . SER A 1 77 ? -2.000 13.204 1.528 1.00 98.19 77 SER A O 1
ATOM 580 N N . LEU A 1 78 ? -2.951 11.179 1.338 1.00 98.25 78 LEU A N 1
ATOM 581 C CA . LEU A 1 78 ? -1.810 10.440 1.881 1.00 98.25 78 LEU A CA 1
ATOM 582 C C . LEU A 1 78 ? -0.532 10.658 1.067 1.00 98.25 78 LEU A C 1
ATOM 584 O O . LEU A 1 78 ? -0.493 10.375 -0.131 1.00 98.25 78 LEU A O 1
ATOM 588 N N . GLU A 1 79 ? 0.533 11.088 1.738 1.00 96.88 79 GLU A N 1
ATOM 589 C CA . GLU A 1 79 ? 1.882 11.234 1.169 1.00 96.88 79 GLU A CA 1
ATOM 590 C C . GLU A 1 79 ? 2.846 10.135 1.648 1.00 96.88 79 GLU A C 1
ATOM 592 O O . GLU A 1 79 ? 3.887 9.873 1.026 1.00 96.88 79 GLU A O 1
ATOM 597 N N . SER A 1 80 ? 2.490 9.466 2.745 1.00 94.12 80 SER A N 1
ATOM 598 C CA . SER A 1 80 ? 3.268 8.417 3.397 1.00 94.12 80 SER A CA 1
ATOM 599 C C . SER A 1 80 ? 2.376 7.294 3.926 1.00 94.12 80 SER A C 1
ATOM 60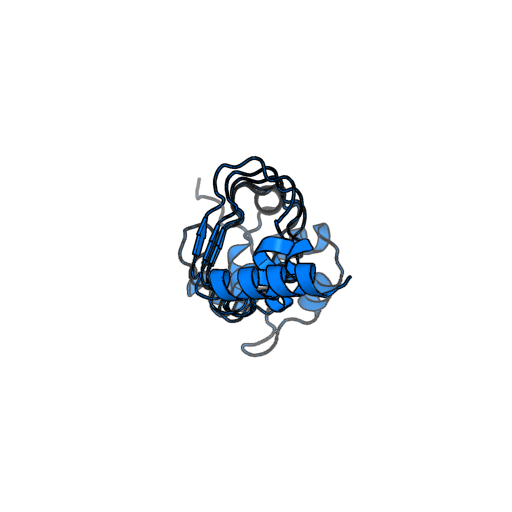1 O O . SER A 1 80 ? 1.208 7.486 4.271 1.00 94.12 80 SER A O 1
ATOM 603 N N . LEU A 1 81 ? 2.970 6.105 3.995 1.00 96.44 81 LEU A N 1
ATOM 604 C CA . LEU A 1 81 ? 2.377 4.893 4.544 1.00 96.44 81 LEU A CA 1
ATOM 605 C C . LEU A 1 81 ? 3.352 4.275 5.554 1.00 96.44 81 LEU A C 1
ATOM 607 O O . LEU A 1 81 ? 4.565 4.439 5.383 1.00 96.44 81 LEU A O 1
ATOM 611 N N . PRO A 1 82 ? 2.835 3.571 6.569 1.00 95.19 82 PRO A N 1
ATOM 612 C CA . PRO A 1 82 ? 3.646 2.802 7.503 1.00 95.19 82 PRO A CA 1
ATOM 613 C C . PRO A 1 82 ? 4.198 1.531 6.853 1.00 95.19 82 PRO A C 1
ATOM 615 O O . PRO A 1 82 ? 3.796 1.155 5.746 1.00 95.19 82 PRO A O 1
ATOM 618 N N . ARG A 1 83 ? 5.055 0.805 7.574 1.00 95.06 83 ARG A N 1
ATOM 619 C CA . ARG A 1 83 ? 5.340 -0.602 7.247 1.00 95.06 83 ARG A CA 1
ATOM 620 C C . ARG A 1 83 ? 4.132 -1.467 7.602 1.00 95.06 83 ARG A C 1
ATOM 622 O O . ARG A 1 83 ? 3.974 -1.911 8.734 1.00 95.06 83 ARG A O 1
ATOM 629 N N . LEU A 1 84 ? 3.268 -1.719 6.622 1.00 96.38 84 LEU A N 1
ATOM 630 C CA . LEU A 1 84 ? 1.988 -2.394 6.838 1.00 96.38 84 LEU A CA 1
ATOM 631 C C . LEU A 1 84 ? 2.148 -3.834 7.322 1.00 96.38 84 LEU A C 1
ATOM 633 O O . LEU A 1 84 ? 1.309 -4.294 8.083 1.00 96.38 84 LEU A O 1
ATOM 637 N N . ALA A 1 85 ? 3.227 -4.527 6.958 1.00 94.38 85 ALA A N 1
ATOM 638 C CA . ALA A 1 85 ? 3.497 -5.864 7.485 1.00 94.38 85 ALA A CA 1
ATOM 639 C C . ALA A 1 85 ? 3.750 -5.877 9.006 1.00 94.38 85 ALA A C 1
ATOM 641 O O . ALA A 1 85 ? 3.538 -6.901 9.649 1.00 94.38 85 ALA A O 1
ATOM 642 N N . GLU A 1 86 ? 4.167 -4.753 9.598 1.00 93.19 86 GLU A N 1
ATOM 643 C CA . GLU A 1 86 ? 4.422 -4.651 11.041 1.00 93.19 86 GLU A CA 1
ATOM 644 C C . GLU A 1 86 ? 3.142 -4.356 11.835 1.00 93.19 86 GLU A C 1
ATOM 646 O O . GLU A 1 86 ? 3.017 -4.783 12.981 1.00 93.19 86 GLU A O 1
ATOM 651 N N . CYS A 1 87 ? 2.165 -3.671 11.231 1.00 91.88 87 CYS A N 1
ATOM 652 C CA . CYS A 1 87 ? 0.918 -3.310 11.909 1.00 91.88 87 CYS A CA 1
ATOM 653 C C . CYS A 1 87 ? -0.302 -4.134 11.475 1.00 91.88 87 CYS A C 1
ATOM 655 O O . CYS A 1 87 ? -1.190 -4.355 12.291 1.00 91.88 87 CYS A O 1
ATOM 657 N N . CYS A 1 88 ? -0.359 -4.599 10.228 1.00 94.44 88 CYS A N 1
ATOM 658 C CA . CYS A 1 88 ? -1.475 -5.329 9.618 1.00 94.44 88 CYS A CA 1
ATOM 659 C C . CYS A 1 88 ? -0.956 -6.528 8.782 1.00 94.44 88 CYS A C 1
ATOM 661 O O . CYS A 1 88 ? -1.157 -6.554 7.567 1.00 94.44 88 CYS A O 1
ATOM 663 N N . PRO A 1 89 ? -0.266 -7.517 9.385 1.00 94.31 89 PRO A N 1
ATOM 664 C CA . PRO A 1 89 ? 0.376 -8.622 8.658 1.00 94.31 89 PRO A CA 1
ATOM 665 C C . PRO A 1 89 ? -0.588 -9.499 7.842 1.00 94.31 89 PRO A C 1
ATOM 667 O O . PRO A 1 89 ? -0.202 -10.020 6.798 1.00 94.31 89 PRO A O 1
ATOM 670 N N . ASP A 1 90 ? -1.840 -9.637 8.287 1.00 95.62 90 ASP A N 1
ATOM 671 C CA . ASP A 1 90 ? -2.844 -10.500 7.649 1.00 95.62 90 ASP A CA 1
ATOM 672 C C . ASP A 1 90 ? -3.615 -9.814 6.504 1.00 95.62 9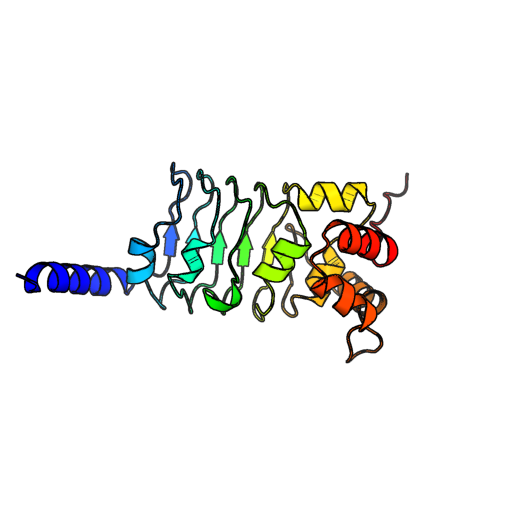0 ASP A C 1
ATOM 674 O O . ASP A 1 90 ? -4.598 -10.366 6.008 1.00 95.62 90 ASP A O 1
ATOM 678 N N . LEU A 1 91 ? -3.195 -8.619 6.073 1.00 97.69 91 LEU A N 1
ATOM 679 C CA . LEU A 1 91 ? -3.936 -7.823 5.097 1.00 97.69 91 LEU A CA 1
ATOM 680 C C . LEU A 1 91 ? -4.062 -8.542 3.744 1.00 97.69 91 LEU A C 1
ATOM 682 O O . LEU A 1 91 ? -3.068 -8.926 3.132 1.00 97.69 91 LEU A O 1
ATOM 686 N N . GLU A 1 92 ? -5.296 -8.666 3.254 1.00 98.44 92 GLU A N 1
ATOM 687 C CA . GLU A 1 92 ? -5.644 -9.293 1.972 1.00 98.44 92 GLU A CA 1
ATOM 688 C C . GLU A 1 92 ? -6.047 -8.251 0.915 1.00 98.44 92 GLU A C 1
ATOM 690 O O . GLU A 1 92 ? -5.865 -8.472 -0.283 1.00 98.44 92 GLU A O 1
ATOM 695 N N . GLU A 1 93 ? -6.541 -7.085 1.336 1.00 98.75 93 GLU A N 1
ATOM 696 C CA . GLU A 1 93 ? -6.975 -6.007 0.448 1.00 98.75 93 GLU A CA 1
ATOM 697 C C . GLU A 1 93 ? -6.572 -4.625 0.968 1.00 98.75 93 GLU A C 1
ATOM 699 O O . GLU A 1 93 ? -6.918 -4.232 2.087 1.00 98.75 93 GLU A O 1
ATOM 704 N N . LEU A 1 94 ? -5.878 -3.872 0.112 1.00 98.75 94 LEU A N 1
ATOM 705 C CA . LEU A 1 94 ? -5.397 -2.522 0.377 1.00 98.75 94 LEU A CA 1
ATOM 706 C C . LEU A 1 94 ? -5.821 -1.569 -0.742 1.00 98.75 94 LEU A C 1
ATOM 708 O O . LEU A 1 94 ? -5.363 -1.676 -1.882 1.00 98.75 94 LEU A O 1
ATOM 712 N N . LEU A 1 95 ? -6.662 -0.595 -0.400 1.00 98.75 95 LEU A N 1
ATOM 713 C CA . LEU A 1 95 ? -7.149 0.412 -1.339 1.00 98.75 95 LEU A CA 1
ATOM 714 C C . LEU A 1 95 ? -6.519 1.769 -1.012 1.00 98.75 95 LEU A C 1
ATOM 716 O O . LEU A 1 95 ? -6.760 2.344 0.045 1.00 98.75 95 LEU A O 1
ATOM 720 N N . LEU A 1 96 ? -5.701 2.278 -1.931 1.00 98.56 96 LEU A N 1
ATOM 721 C CA . LEU A 1 96 ? -4.946 3.534 -1.820 1.00 98.56 96 LEU A CA 1
ATOM 722 C C . LEU A 1 96 ? -5.261 4.502 -2.966 1.00 98.56 96 LEU A C 1
ATOM 724 O O . LEU A 1 96 ? -4.571 5.514 -3.130 1.00 98.56 96 LEU A O 1
ATOM 728 N N . ALA A 1 97 ? -6.274 4.201 -3.779 1.00 98.38 97 ALA A N 1
ATOM 729 C CA . ALA A 1 97 ? -6.624 5.012 -4.933 1.00 98.38 97 ALA A CA 1
ATOM 730 C C . ALA A 1 97 ? -6.920 6.463 -4.535 1.00 98.38 97 ALA A C 1
ATOM 732 O O . ALA A 1 97 ? -7.497 6.703 -3.481 1.00 98.38 97 ALA A O 1
ATOM 733 N N . GLN A 1 98 ? -6.599 7.424 -5.404 1.00 98.25 98 GLN A N 1
ATOM 734 C CA . GLN A 1 98 ? -6.870 8.852 -5.163 1.00 98.25 98 GLN A CA 1
ATOM 735 C C . GLN A 1 98 ? -6.196 9.373 -3.887 1.00 98.25 98 GLN A C 1
ATOM 737 O O . GLN A 1 98 ? -6.851 9.837 -2.962 1.00 98.25 98 GLN A O 1
ATOM 742 N N . ASN A 1 99 ? -4.870 9.285 -3.854 1.00 98.69 99 ASN A N 1
ATOM 743 C CA . ASN A 1 99 ? -4.032 9.843 -2.798 1.00 98.69 99 ASN A CA 1
ATOM 744 C C . ASN A 1 99 ? -2.878 10.657 -3.410 1.00 98.69 99 ASN A C 1
ATOM 746 O O . ASN A 1 99 ? -2.820 10.894 -4.621 1.00 98.69 99 ASN A O 1
ATOM 750 N N . LYS A 1 100 ? -1.943 11.112 -2.572 1.00 98.12 100 LYS A N 1
ATOM 751 C CA . LYS A 1 100 ? -0.775 11.907 -2.974 1.00 98.12 100 LYS A CA 1
ATOM 752 C C . LYS A 1 100 ? 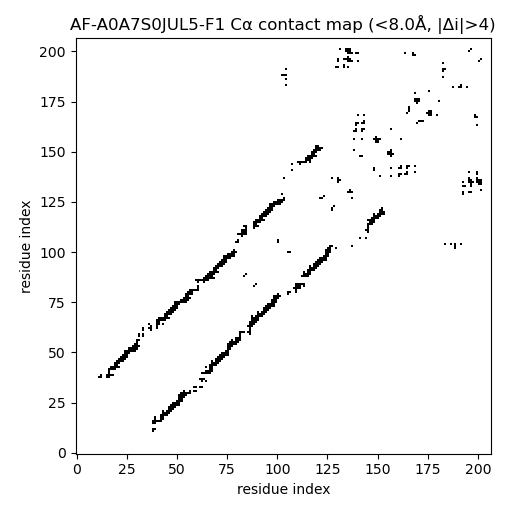0.530 11.113 -2.894 1.00 98.12 100 LYS A C 1
ATOM 754 O O . LYS A 1 100 ? 1.605 11.707 -2.821 1.00 98.12 100 LYS A O 1
ATOM 759 N N . LEU A 1 101 ? 0.463 9.781 -2.971 1.00 97.62 101 LEU A N 1
ATOM 760 C CA . LEU A 1 101 ? 1.627 8.915 -2.801 1.00 97.62 101 LEU A CA 1
ATOM 761 C C . LEU A 1 101 ? 2.640 9.182 -3.920 1.00 97.62 101 LEU A C 1
ATOM 763 O O . LEU A 1 101 ? 2.358 8.942 -5.103 1.00 97.62 101 LEU A O 1
ATOM 767 N N . PRO A 1 102 ? 3.830 9.711 -3.585 1.00 94.38 102 PRO A N 1
ATOM 768 C CA . PRO A 1 102 ? 4.694 10.270 -4.600 1.00 94.38 102 PRO A CA 1
ATOM 769 C C . PRO A 1 102 ? 5.399 9.186 -5.406 1.00 94.38 102 PRO A C 1
ATOM 771 O O . PRO A 1 102 ? 5.621 9.380 -6.593 1.00 94.38 102 PRO A O 1
ATOM 774 N N . SER A 1 103 ? 5.725 8.052 -4.794 1.00 93.12 103 SER A N 1
ATOM 775 C CA . SER A 1 103 ? 6.663 7.089 -5.359 1.00 93.12 103 SER A CA 1
ATOM 776 C C . SER A 1 103 ? 6.172 5.658 -5.205 1.00 93.12 103 SER A C 1
ATOM 778 O O . SER A 1 103 ? 5.660 5.273 -4.152 1.00 93.12 103 SER A O 1
ATOM 780 N N . VAL A 1 104 ? 6.395 4.858 -6.251 1.00 95.12 104 VAL A N 1
ATOM 781 C CA . VAL A 1 104 ? 6.167 3.410 -6.212 1.00 95.12 104 VAL A CA 1
ATOM 782 C C . VAL A 1 104 ? 7.112 2.722 -5.221 1.00 95.12 104 VAL A C 1
ATOM 784 O O . VAL A 1 104 ? 6.699 1.762 -4.584 1.00 95.12 104 VAL A O 1
ATOM 787 N N . LEU A 1 105 ? 8.325 3.257 -5.009 1.00 95.00 105 LEU A N 1
ATOM 788 C CA . LEU A 1 105 ? 9.297 2.726 -4.048 1.00 95.00 105 LEU A CA 1
ATOM 789 C C . LEU A 1 105 ? 8.764 2.806 -2.613 1.00 95.00 105 LEU A C 1
ATOM 791 O O . LEU A 1 105 ? 8.937 1.885 -1.812 1.00 95.00 105 LEU A O 1
ATOM 795 N N . ARG A 1 106 ? 8.099 3.915 -2.273 1.00 93.94 106 ARG A N 1
ATOM 796 C CA . ARG A 1 106 ? 7.494 4.090 -0.945 1.00 93.94 106 ARG A CA 1
ATOM 797 C C . ARG A 1 106 ? 6.336 3.125 -0.736 1.00 93.94 106 ARG A C 1
ATOM 799 O O . ARG A 1 106 ? 6.266 2.497 0.313 1.00 93.94 106 ARG A O 1
ATOM 806 N N . ILE A 1 107 ? 5.487 2.957 -1.749 1.00 96.56 107 ILE A N 1
ATOM 807 C CA . ILE A 1 107 ? 4.386 1.989 -1.709 1.00 96.56 107 ILE A CA 1
ATOM 808 C C . ILE A 1 107 ? 4.937 0.565 -1.570 1.00 96.56 107 ILE A C 1
ATOM 810 O O . ILE A 1 107 ? 4.485 -0.175 -0.702 1.00 96.56 107 ILE A O 1
ATOM 814 N N . SER A 1 108 ? 5.960 0.196 -2.350 1.00 95.31 108 SER A N 1
ATOM 815 C CA . SER A 1 108 ? 6.584 -1.127 -2.247 1.00 95.31 108 SER A CA 1
ATOM 816 C C . SER A 1 108 ? 7.196 -1.381 -0.875 1.00 95.31 108 SER A C 1
ATOM 818 O O . SER A 1 108 ? 7.092 -2.487 -0.367 1.00 95.31 108 SER A O 1
ATOM 820 N N . ARG A 1 109 ? 7.804 -0.365 -0.247 1.00 95.25 109 ARG A N 1
ATOM 821 C CA . ARG A 1 109 ? 8.363 -0.488 1.108 1.00 95.25 109 ARG A CA 1
ATOM 822 C C . ARG A 1 109 ? 7.276 -0.636 2.165 1.00 95.25 109 ARG A C 1
ATOM 824 O O . ARG A 1 109 ? 7.452 -1.420 3.087 1.00 95.25 109 ARG A O 1
ATOM 831 N N . ALA A 1 110 ? 6.169 0.087 2.017 1.00 96.00 110 ALA A N 1
ATOM 832 C CA . ALA A 1 110 ? 5.025 -0.030 2.911 1.00 96.00 110 ALA A CA 1
ATOM 833 C C . ALA A 1 110 ? 4.380 -1.422 2.841 1.00 96.00 110 ALA A C 1
ATOM 835 O O . ALA A 1 110 ? 3.983 -1.960 3.868 1.00 96.00 110 ALA A O 1
ATOM 836 N N . CYS A 1 111 ? 4.315 -2.018 1.647 1.00 96.38 111 CYS A N 1
ATOM 837 C CA . CYS A 1 111 ? 3.693 -3.327 1.428 1.00 96.38 111 CYS A CA 1
ATOM 838 C C . CYS A 1 111 ? 4.670 -4.510 1.556 1.00 96.38 111 CYS A C 1
ATOM 840 O O . CYS A 1 111 ? 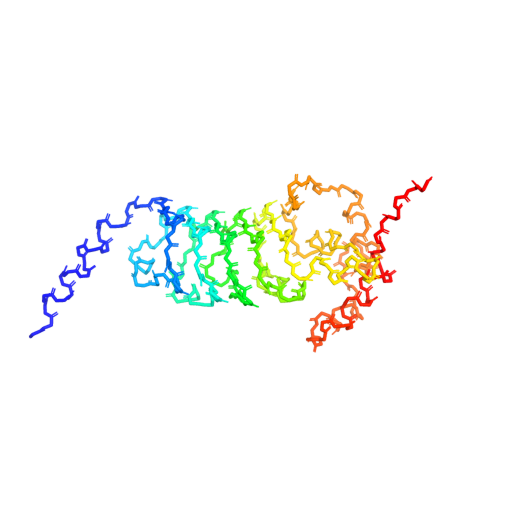4.248 -5.661 1.465 1.00 96.38 111 CYS A O 1
ATOM 842 N N . ALA A 1 112 ? 5.971 -4.254 1.726 1.00 93.31 112 ALA A N 1
ATOM 843 C CA . ALA A 1 112 ? 6.981 -5.304 1.802 1.00 93.31 112 ALA A CA 1
ATOM 844 C C . ALA A 1 112 ? 6.683 -6.257 2.970 1.00 93.31 112 ALA A C 1
ATOM 846 O O . ALA A 1 112 ? 6.507 -5.813 4.102 1.00 93.31 112 ALA A O 1
ATOM 847 N N . GLY A 1 113 ? 6.651 -7.562 2.687 1.00 93.88 113 GLY A N 1
ATOM 848 C CA . GLY A 1 113 ? 6.348 -8.598 3.680 1.00 93.88 113 GLY A CA 1
ATOM 849 C C . GLY A 1 113 ? 4.859 -8.913 3.861 1.00 93.88 113 GLY A C 1
ATOM 850 O O . GLY A 1 113 ? 4.531 -9.775 4.668 1.00 93.88 113 GLY A O 1
ATOM 851 N N . LEU A 1 114 ? 3.951 -8.271 3.117 1.00 96.75 114 LEU A N 1
ATOM 852 C CA . LEU A 1 114 ? 2.538 -8.658 3.104 1.00 96.75 114 LEU A CA 1
ATOM 853 C C . LEU A 1 114 ? 2.323 -9.917 2.250 1.00 96.75 114 LEU A C 1
ATOM 855 O O . LEU A 1 114 ? 2.001 -9.843 1.065 1.00 96.75 114 LEU A O 1
ATOM 859 N N . GLU A 1 115 ? 2.487 -11.088 2.862 1.00 95.94 115 GLU A N 1
ATOM 860 C CA . GLU A 1 115 ? 2.398 -12.386 2.175 1.00 95.94 115 GLU A CA 1
ATOM 861 C C . GLU A 1 115 ? 0.981 -12.753 1.716 1.00 95.94 115 GLU A C 1
ATOM 863 O O . GLU A 1 115 ? 0.820 -13.623 0.862 1.00 95.94 115 GLU A O 1
ATOM 868 N N . ARG A 1 116 ? -0.048 -12.106 2.275 1.00 97.50 116 ARG A N 1
ATOM 869 C CA . ARG A 1 116 ? -1.464 -12.402 2.004 1.00 97.50 116 ARG A CA 1
ATOM 870 C C . ARG A 1 116 ? -2.157 -11.371 1.117 1.00 97.50 116 ARG A C 1
ATOM 872 O O . ARG A 1 116 ? -3.316 -11.578 0.760 1.00 97.50 116 ARG A O 1
ATOM 879 N N . LEU A 1 117 ? -1.473 -10.283 0.752 1.00 98.38 117 LEU A N 1
ATOM 880 C CA . LEU A 1 117 ? -2.096 -9.176 0.032 1.00 98.38 117 LEU A CA 1
ATOM 881 C C . LEU A 1 117 ? -2.471 -9.604 -1.388 1.00 98.38 117 LEU A C 1
ATOM 883 O O . LEU A 1 117 ? -1.620 -9.712 -2.268 1.00 98.38 117 LEU A O 1
ATOM 887 N N . ALA A 1 118 ? -3.766 -9.819 -1.600 1.00 98.00 118 ALA A N 1
ATOM 888 C CA . ALA A 1 118 ? -4.332 -10.303 -2.849 1.00 98.00 118 ALA A CA 1
ATOM 889 C C . ALA A 1 118 ? -4.841 -9.171 -3.743 1.00 98.00 118 ALA A C 1
ATOM 891 O O . ALA A 1 118 ? -4.857 -9.316 -4.966 1.00 98.00 118 ALA A O 1
ATOM 892 N N . THR A 1 119 ? -5.258 -8.048 -3.156 1.00 98.62 119 THR A N 1
ATOM 893 C CA . THR A 1 119 ? -5.774 -6.891 -3.894 1.00 98.62 119 THR A CA 1
ATOM 894 C C . THR A 1 119 ? -5.066 -5.611 -3.481 1.00 98.62 119 THR A C 1
ATOM 896 O O . THR A 1 119 ? -5.070 -5.241 -2.308 1.00 98.62 119 THR A O 1
ATOM 899 N N . LEU A 1 120 ? -4.512 -4.904 -4.465 1.00 98.56 120 LEU A N 1
ATOM 900 C CA . LEU A 1 120 ? -3.906 -3.586 -4.299 1.00 98.56 120 LEU A CA 1
ATOM 901 C C . LEU A 1 120 ? -4.512 -2.602 -5.307 1.00 98.56 120 LEU A C 1
ATOM 903 O O . 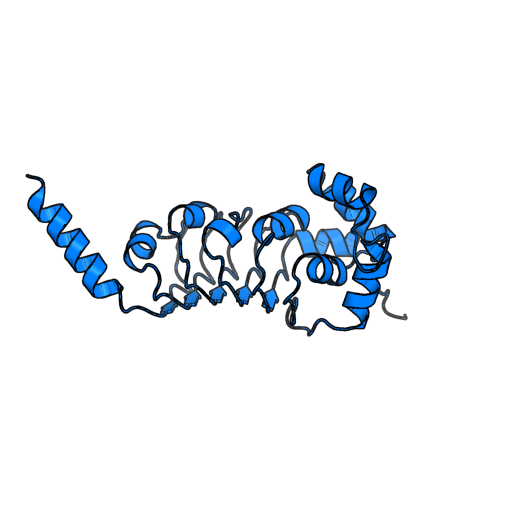LEU A 1 120 ? -4.617 -2.902 -6.494 1.00 98.56 120 LEU A O 1
ATOM 907 N N . ASP A 1 121 ? -4.887 -1.408 -4.861 1.00 98.38 121 ASP A N 1
ATOM 908 C CA . ASP A 1 121 ? -5.294 -0.319 -5.755 1.00 98.38 121 ASP A CA 1
ATOM 909 C C . ASP A 1 121 ? -4.493 0.940 -5.445 1.00 98.38 121 ASP A C 1
ATOM 911 O O . ASP A 1 121 ? -4.625 1.509 -4.366 1.00 98.38 121 ASP A O 1
ATOM 915 N N . VAL A 1 122 ? -3.667 1.383 -6.389 1.00 97.38 122 VAL A N 1
ATOM 916 C CA . VAL A 1 122 ? -2.807 2.570 -6.257 1.00 97.38 122 VAL A CA 1
ATOM 917 C C . VAL A 1 122 ? -3.120 3.624 -7.316 1.00 97.38 122 VAL A C 1
ATOM 919 O O . VAL A 1 122 ? -2.392 4.615 -7.436 1.00 97.38 122 VAL A O 1
ATOM 922 N N . ARG A 1 123 ? -4.215 3.456 -8.067 1.00 96.94 123 ARG A N 1
ATOM 923 C CA . ARG A 1 123 ? -4.608 4.364 -9.151 1.00 96.94 123 ARG A CA 1
ATOM 924 C C . ARG A 1 123 ? -4.760 5.798 -8.678 1.00 96.94 123 ARG A C 1
ATOM 926 O O . ARG A 1 123 ? -5.129 6.074 -7.538 1.00 96.94 123 ARG A O 1
ATOM 933 N N . ARG A 1 124 ? -4.574 6.740 -9.600 1.00 96.69 124 ARG A N 1
ATOM 934 C CA . ARG A 1 124 ? -4.729 8.178 -9.341 1.00 96.69 124 ARG A CA 1
ATOM 935 C C . ARG A 1 124 ? -3.827 8.668 -8.201 1.00 96.69 124 ARG A C 1
ATOM 937 O O . ARG A 1 124 ? -4.185 9.603 -7.496 1.00 96.69 124 ARG A O 1
ATOM 944 N N . ASN A 1 125 ? -2.652 8.060 -8.058 1.00 97.88 125 ASN A N 1
ATOM 945 C CA . ASN A 1 125 ? -1.549 8.605 -7.277 1.00 97.88 125 ASN A CA 1
ATOM 946 C C . ASN A 1 125 ? -0.494 9.229 -8.205 1.00 97.88 125 ASN A C 1
ATOM 948 O O . ASN A 1 125 ? -0.337 8.801 -9.356 1.00 97.88 125 ASN A O 1
ATOM 952 N N . PRO A 1 126 ? 0.287 10.215 -7.730 1.00 96.94 126 PRO A N 1
ATOM 953 C CA . PRO A 1 126 ? 1.405 10.765 -8.491 1.00 96.94 126 PRO A CA 1
ATOM 954 C C . PRO A 1 126 ? 2.423 9.712 -8.959 1.00 96.94 126 PRO A C 1
ATOM 956 O O . PRO A 1 126 ? 3.015 9.895 -10.025 1.00 96.94 126 PRO A O 1
ATOM 959 N N . SER A 1 127 ? 2.616 8.628 -8.198 1.00 94.50 127 SER A N 1
ATOM 960 C CA . SER A 1 127 ? 3.478 7.490 -8.552 1.00 94.50 127 SER A CA 1
ATOM 961 C C . SER A 1 127 ? 3.088 6.830 -9.883 1.00 94.50 127 SER A C 1
ATOM 963 O O . SER A 1 127 ? 3.951 6.610 -10.732 1.00 94.50 127 SER A O 1
ATOM 965 N N . GLU A 1 128 ? 1.792 6.600 -10.119 1.00 93.31 128 GLU A N 1
ATOM 966 C CA . GLU A 1 128 ? 1.265 6.056 -11.380 1.00 93.31 128 GLU A CA 1
ATOM 967 C C . GLU A 1 128 ? 1.597 6.991 -12.552 1.00 93.31 128 GLU A C 1
ATOM 969 O O . GLU A 1 128 ? 2.113 6.574 -13.589 1.00 93.31 128 GLU A O 1
ATOM 974 N N . GLY A 1 129 ? 1.353 8.294 -12.372 1.00 91.81 129 GLY A N 1
ATOM 975 C CA . GLY A 1 129 ? 1.641 9.298 -13.392 1.00 91.81 129 GLY A CA 1
ATOM 976 C C . GLY A 1 129 ? 3.132 9.413 -13.722 1.00 91.81 129 GLY A C 1
ATOM 977 O O . GLY A 1 129 ? 3.475 9.662 -14.878 1.00 91.81 129 GLY A O 1
ATOM 978 N N . ARG A 1 130 ? 4.016 9.240 -12.729 1.00 93.56 130 ARG A N 1
ATOM 979 C CA . ARG A 1 130 ? 5.476 9.222 -12.922 1.00 93.56 130 ARG A CA 1
ATOM 980 C C . ARG A 1 130 ? 5.927 8.025 -13.737 1.00 93.56 130 ARG A C 1
ATOM 982 O O . ARG A 1 130 ? 6.562 8.232 -14.768 1.00 93.56 130 ARG A O 1
ATOM 989 N N . LEU A 1 131 ? 5.513 6.818 -13.359 1.00 92.25 131 LEU A N 1
ATOM 990 C CA . LEU A 1 131 ? 5.853 5.611 -14.111 1.00 92.25 131 LEU A CA 1
ATOM 991 C C . LEU A 1 131 ? 5.307 5.653 -15.536 1.00 92.25 131 LEU A C 1
ATOM 993 O O . LEU A 1 131 ? 6.047 5.387 -16.479 1.00 92.25 131 LEU A O 1
ATOM 997 N N . ARG A 1 132 ? 4.061 6.103 -15.718 1.00 91.56 132 ARG A N 1
ATOM 998 C CA . ARG A 1 132 ? 3.479 6.261 -17.055 1.00 91.56 132 ARG A CA 1
ATOM 999 C C . ARG A 1 132 ? 4.276 7.242 -17.917 1.00 91.56 132 ARG A C 1
ATOM 1001 O O . ARG A 1 132 ? 4.505 6.968 -19.089 1.00 91.56 132 ARG A O 1
ATOM 1008 N N . ARG A 1 133 ? 4.732 8.368 -17.352 1.00 92.31 133 ARG A N 1
ATOM 1009 C CA . ARG A 1 133 ? 5.602 9.335 -18.053 1.00 92.31 133 ARG A CA 1
ATOM 1010 C C . ARG A 1 133 ? 6.990 8.773 -18.358 1.00 92.31 133 ARG A C 1
ATOM 1012 O O . ARG A 1 133 ? 7.562 9.131 -19.380 1.00 92.31 133 ARG A O 1
ATOM 1019 N N . ALA A 1 134 ? 7.506 7.896 -17.503 1.00 91.88 134 ALA A N 1
ATOM 1020 C CA . ALA A 1 134 ? 8.741 7.161 -17.747 1.00 91.88 134 ALA A CA 1
ATOM 1021 C C . ALA A 1 134 ? 8.572 6.020 -18.773 1.00 91.88 134 ALA A C 1
ATOM 1023 O O . ALA A 1 134 ? 9.561 5.399 -19.144 1.00 91.88 134 ALA A O 1
ATOM 1024 N N . GLY A 1 135 ? 7.347 5.738 -19.239 1.00 92.38 135 GLY A N 1
ATOM 1025 C CA . GLY A 1 135 ? 7.066 4.622 -20.143 1.00 92.38 135 GLY A CA 1
ATOM 1026 C C . GLY A 1 135 ? 7.142 3.257 -19.456 1.00 92.38 135 GLY A C 1
ATOM 1027 O O . GLY A 1 135 ? 7.424 2.267 -20.117 1.00 92.38 135 GLY A O 1
ATOM 1028 N N . ALA A 1 136 ? 6.919 3.200 -18.142 1.00 92.88 136 ALA A N 1
ATOM 1029 C CA . ALA A 1 136 ? 7.023 1.999 -17.319 1.00 92.88 136 ALA A CA 1
ATOM 1030 C C . ALA A 1 136 ? 5.656 1.531 -16.800 1.00 92.88 136 ALA A C 1
ATOM 1032 O O . ALA A 1 136 ? 4.748 2.336 -16.577 1.00 92.88 136 ALA A O 1
ATOM 1033 N N . SER A 1 137 ? 5.543 0.232 -16.523 1.00 91.94 137 SER A N 1
ATOM 1034 C CA . SER A 1 137 ? 4.415 -0.373 -15.809 1.00 91.94 137 SER A CA 1
ATOM 1035 C C . SER A 1 137 ? 4.853 -0.891 -14.438 1.00 91.94 137 SER A C 1
ATOM 1037 O O . SER A 1 137 ? 5.863 -1.582 -14.320 1.00 91.94 137 SER A O 1
ATOM 1039 N N . ALA A 1 138 ? 4.070 -0.599 -13.394 1.00 93.12 138 ALA A N 1
ATOM 1040 C CA . ALA A 1 138 ? 4.315 -1.105 -12.039 1.00 93.12 138 ALA A CA 1
ATOM 1041 C C . ALA A 1 138 ? 3.837 -2.550 -11.831 1.00 93.12 138 ALA A C 1
ATOM 1043 O O . ALA A 1 138 ? 4.068 -3.120 -10.768 1.00 93.12 138 ALA A O 1
ATOM 1044 N N . ARG A 1 139 ? 3.121 -3.136 -12.798 1.00 94.62 139 ARG A N 1
ATOM 1045 C CA . ARG A 1 139 ? 2.359 -4.370 -12.565 1.00 94.62 139 ARG A CA 1
ATOM 1046 C C . ARG A 1 139 ? 3.259 -5.562 -12.256 1.00 94.62 139 ARG A C 1
ATOM 1048 O O . ARG A 1 139 ? 3.156 -6.122 -11.170 1.00 94.62 139 ARG A O 1
ATOM 1055 N N . ALA A 1 140 ? 4.204 -5.870 -13.144 1.00 94.56 140 ALA A N 1
ATOM 1056 C CA . ALA A 1 140 ? 5.197 -6.920 -12.913 1.00 94.56 140 ALA A CA 1
ATOM 1057 C C . ALA A 1 140 ? 6.057 -6.644 -11.667 1.00 94.56 140 ALA A C 1
ATOM 1059 O O . ALA A 1 140 ? 6.439 -7.568 -10.956 1.00 94.56 140 ALA A O 1
ATOM 1060 N N . PHE A 1 141 ? 6.331 -5.371 -11.362 1.00 95.56 141 PHE A N 1
ATOM 1061 C CA . PHE A 1 141 ? 7.065 -4.992 -10.154 1.00 95.56 141 PHE A CA 1
ATOM 1062 C C . PHE A 1 141 ? 6.304 -5.350 -8.874 1.00 95.56 141 PHE A C 1
ATOM 1064 O O . PHE A 1 141 ? 6.888 -5.921 -7.958 1.00 95.56 141 PHE A O 1
ATOM 1071 N N . PHE A 1 142 ? 5.002 -5.072 -8.809 1.00 95.94 142 PHE A N 1
ATOM 1072 C CA . PHE A 1 142 ? 4.195 -5.480 -7.661 1.00 95.94 142 PHE A CA 1
ATOM 1073 C C . PHE A 1 142 ? 3.992 -6.997 -7.594 1.00 95.94 142 PHE A C 1
ATOM 1075 O O . PHE A 1 142 ? 4.033 -7.525 -6.491 1.00 95.94 142 PHE A O 1
ATOM 1082 N N . CYS A 1 143 ? 3.871 -7.703 -8.725 1.00 94.31 143 CYS A N 1
ATOM 1083 C CA . CYS A 1 143 ? 3.809 -9.176 -8.734 1.00 94.31 143 CYS A CA 1
ATOM 1084 C C . CYS A 1 143 ? 5.101 -9.801 -8.185 1.00 94.31 143 CYS A C 1
ATOM 1086 O O . CYS A 1 143 ? 5.057 -10.744 -7.405 1.00 94.31 143 CYS A O 1
ATOM 1088 N N . PHE A 1 144 ? 6.262 -9.226 -8.523 1.00 94.06 144 PHE A N 1
ATOM 1089 C CA . PHE A 1 144 ? 7.547 -9.645 -7.959 1.00 94.06 144 PHE A CA 1
ATOM 1090 C C . PHE A 1 144 ? 7.612 -9.483 -6.432 1.00 94.06 144 PHE A C 1
ATOM 1092 O O . PHE A 1 144 ? 8.206 -10.311 -5.746 1.00 94.06 144 PHE A O 1
ATOM 1099 N N . LEU A 1 145 ? 7.033 -8.405 -5.899 1.00 94.00 145 LEU A N 1
ATOM 1100 C CA . LEU A 1 145 ? 7.117 -8.074 -4.475 1.00 94.00 145 LEU A CA 1
ATOM 1101 C C . LEU A 1 145 ? 6.039 -8.734 -3.611 1.00 94.00 145 LEU A C 1
ATOM 1103 O O . LEU A 1 145 ? 6.263 -8.935 -2.418 1.00 94.00 145 LEU A O 1
ATOM 1107 N N . LEU A 1 146 ? 4.866 -8.997 -4.183 1.00 95.94 146 LEU A N 1
ATOM 1108 C CA . LEU A 1 146 ? 3.668 -9.428 -3.471 1.00 95.94 146 LEU A CA 1
ATOM 1109 C C . LEU A 1 146 ? 3.240 -10.802 -4.003 1.00 95.94 146 LEU A C 1
ATOM 1111 O O . LEU A 1 146 ? 2.524 -10.874 -5.001 1.00 95.94 146 LEU A O 1
ATOM 1115 N N . PRO A 1 147 ? 3.654 -11.900 -3.345 1.00 92.56 147 PRO A N 1
ATOM 1116 C CA . PRO A 1 147 ? 3.525 -13.249 -3.899 1.00 92.56 147 PRO A CA 1
ATOM 1117 C C . PRO A 1 147 ? 2.075 -13.736 -4.027 1.00 92.56 147 PRO A C 1
ATOM 1119 O O . PRO A 1 147 ? 1.805 -14.646 -4.804 1.00 92.56 147 PRO A O 1
ATOM 1122 N N . ALA A 1 148 ? 1.145 -13.157 -3.262 1.00 95.88 148 ALA A N 1
ATOM 1123 C CA . ALA A 1 148 ? -0.275 -13.500 -3.299 1.00 95.88 148 ALA A CA 1
ATOM 1124 C C . ALA A 1 148 ? -1.121 -12.528 -4.136 1.00 95.88 148 ALA A C 1
ATOM 1126 O O . ALA A 1 148 ? -2.344 -12.679 -4.174 1.00 95.88 148 ALA A O 1
ATOM 1127 N N . LEU A 1 149 ? -0.508 -11.532 -4.789 1.00 97.12 149 LEU A N 1
ATOM 1128 C CA . LEU A 1 149 ? -1.243 -10.509 -5.523 1.00 97.12 149 LEU A CA 1
ATOM 1129 C C . LEU A 1 149 ? -2.009 -11.148 -6.684 1.00 97.12 149 LEU A C 1
ATOM 1131 O O . LEU A 1 149 ? -1.414 -11.695 -7.604 1.00 97.12 149 LEU A O 1
ATOM 1135 N N . GLY A 1 150 ? -3.336 -11.059 -6.640 1.00 96.50 150 GLY A N 1
ATOM 1136 C CA . GLY A 1 150 ? -4.232 -11.536 -7.695 1.00 96.50 150 GLY A CA 1
ATOM 1137 C C . GLY A 1 150 ? -4.906 -10.400 -8.461 1.00 96.50 150 GLY A C 1
ATOM 1138 O O . GLY A 1 150 ? -5.336 -10.585 -9.598 1.00 96.50 150 GLY A O 1
ATOM 1139 N N . GLN A 1 151 ? -4.979 -9.202 -7.874 1.00 97.62 151 GLN A N 1
ATOM 1140 C CA . GLN A 1 151 ? -5.595 -8.036 -8.493 1.00 97.62 151 GLN A CA 1
ATOM 1141 C C . GLN A 1 151 ? -4.815 -6.755 -8.189 1.00 97.62 151 GLN A C 1
ATOM 1143 O O . GLN A 1 151 ? -4.562 -6.420 -7.034 1.00 97.62 151 GLN A O 1
ATOM 1148 N N . LEU A 1 152 ? -4.512 -5.990 -9.238 1.00 97.00 152 LEU A N 1
ATOM 1149 C CA . LEU A 1 152 ? -3.885 -4.676 -9.148 1.00 97.00 152 LEU A CA 1
ATOM 1150 C C . LEU A 1 152 ? -4.684 -3.655 -9.957 1.00 97.00 152 LEU A C 1
ATOM 1152 O O . LEU A 1 152 ? -4.954 -3.874 -11.143 1.00 97.00 152 LEU A O 1
ATOM 1156 N N . ASP A 1 153 ? -5.037 -2.534 -9.329 1.00 95.88 153 ASP A N 1
ATOM 1157 C CA . ASP A 1 153 ? -5.720 -1.397 -9.965 1.00 95.88 153 ASP A CA 1
ATOM 1158 C C . ASP A 1 153 ? -7.081 -1.778 -10.592 1.00 95.88 153 ASP A C 1
ATOM 1160 O O . ASP A 1 153 ? -7.537 -1.208 -11.592 1.00 95.88 153 ASP A O 1
ATOM 1164 N N . GLY A 1 154 ? -7.741 -2.776 -9.992 1.00 93.94 154 GLY A N 1
ATOM 1165 C CA . GLY A 1 154 ? -9.011 -3.344 -10.452 1.00 93.94 154 GLY A CA 1
ATOM 1166 C C . GLY A 1 154 ? -8.888 -4.301 -11.642 1.00 93.94 154 GLY A C 1
ATOM 1167 O O . GLY A 1 154 ? -9.903 -4.664 -12.230 1.00 93.94 154 GLY A O 1
ATOM 1168 N N . ARG A 1 155 ? -7.667 -4.697 -12.024 1.00 95.00 155 ARG A N 1
ATOM 1169 C CA . ARG A 1 155 ? -7.411 -5.695 -13.072 1.00 95.00 155 ARG A CA 1
ATOM 1170 C C . ARG A 1 155 ? -6.722 -6.921 -12.481 1.00 95.00 155 ARG A C 1
ATOM 1172 O O . ARG A 1 155 ? -5.811 -6.739 -11.670 1.00 95.00 155 ARG A O 1
ATOM 1179 N N . PRO A 1 156 ? -7.092 -8.141 -12.903 1.00 95.31 156 PRO A N 1
ATOM 1180 C CA . PRO A 1 156 ? -6.373 -9.335 -12.482 1.00 95.31 156 PRO A CA 1
ATOM 1181 C C . PRO A 1 156 ? -4.907 -9.224 -12.908 1.00 95.31 156 PRO A C 1
ATOM 1183 O O . PRO A 1 156 ? -4.626 -8.685 -13.979 1.00 95.31 156 PRO A O 1
ATOM 1186 N N . VAL A 1 157 ? -3.991 -9.671 -12.060 1.00 92.19 157 VAL A N 1
ATOM 1187 C CA . VAL A 1 157 ? -2.604 -9.962 -12.450 1.00 92.19 157 VAL A CA 1
ATOM 1188 C C . VAL A 1 157 ? -2.485 -11.464 -12.681 1.00 92.19 157 VAL A C 1
ATOM 1190 O O . VAL A 1 157 ? -3.216 -12.243 -12.064 1.00 92.19 157 VAL A O 1
ATOM 1193 N N . GLY A 1 158 ? -1.634 -11.880 -13.613 1.00 86.81 158 GLY A N 1
ATOM 1194 C CA . GLY A 1 158 ? -1.472 -13.299 -13.903 1.00 86.81 158 GLY A CA 1
ATOM 1195 C C . GLY A 1 158 ? -0.174 -13.626 -14.622 1.00 86.81 158 GLY A C 1
ATOM 1196 O O . GLY A 1 158 ? 0.812 -12.898 -14.538 1.00 86.81 158 GLY A O 1
ATOM 1197 N N . GLY A 1 159 ? -0.198 -14.737 -15.364 1.00 87.62 159 GLY A N 1
ATOM 1198 C CA . GLY A 1 159 ? 1.012 -15.373 -15.887 1.00 87.62 159 GLY A CA 1
ATOM 1199 C C . GLY A 1 159 ? 1.899 -14.484 -16.763 1.00 87.62 159 GLY A C 1
ATOM 1200 O O . GLY A 1 159 ? 3.113 -14.673 -16.765 1.00 87.62 159 GLY A O 1
ATOM 1201 N N . ASP A 1 160 ? 1.335 -13.504 -17.472 1.00 90.62 160 ASP A N 1
ATOM 1202 C CA . ASP A 1 160 ? 2.126 -12.574 -18.284 1.00 90.62 160 ASP A CA 1
ATOM 1203 C C . ASP A 1 160 ? 2.942 -11.614 -17.409 1.00 90.62 160 ASP A C 1
ATOM 1205 O O . ASP A 1 160 ? 4.144 -11.436 -17.646 1.00 90.62 160 ASP A O 1
ATOM 1209 N N . GLU A 1 161 ? 2.326 -11.039 -16.370 1.00 93.06 161 GLU A N 1
ATOM 1210 C CA . GLU A 1 161 ? 3.025 -10.196 -15.402 1.00 93.06 161 GLU A CA 1
ATOM 1211 C C . GLU A 1 161 ? 4.003 -10.993 -14.540 1.00 93.06 161 GLU A C 1
ATOM 1213 O O . GLU A 1 161 ? 5.104 -10.501 -14.299 1.00 93.06 161 GLU A O 1
ATOM 1218 N N . ASP A 1 162 ? 3.670 -12.227 -14.155 1.00 91.44 162 ASP A N 1
ATOM 1219 C CA . ASP A 1 162 ? 4.584 -13.120 -13.431 1.00 91.44 162 ASP A CA 1
ATOM 1220 C C . ASP A 1 162 ? 5.810 -13.468 -14.284 1.00 91.44 162 ASP A C 1
ATOM 1222 O O . ASP A 1 162 ? 6.958 -13.391 -13.840 1.00 91.44 162 ASP A O 1
ATOM 1226 N N . ALA A 1 163 ? 5.595 -13.802 -15.557 1.00 91.88 163 ALA A N 1
ATOM 1227 C CA . ALA A 1 163 ? 6.686 -14.101 -16.471 1.00 91.88 163 ALA A CA 1
ATOM 1228 C C . ALA A 1 163 ? 7.534 -12.851 -16.756 1.00 91.88 163 ALA A C 1
ATOM 1230 O O . ALA A 1 163 ? 8.758 -12.952 -16.880 1.00 91.88 163 ALA A O 1
ATOM 1231 N N . GLN A 1 164 ? 6.916 -11.668 -16.853 1.00 92.81 164 GLN A N 1
ATOM 1232 C CA . GLN A 1 164 ? 7.645 -10.405 -16.961 1.00 92.81 164 GLN A CA 1
ATOM 1233 C C . GLN A 1 164 ? 8.442 -10.115 -15.687 1.00 92.81 164 GLN A C 1
ATOM 1235 O O . GLN A 1 164 ? 9.604 -9.738 -15.800 1.00 92.81 164 GLN A O 1
ATOM 1240 N N . ALA A 1 165 ? 7.867 -10.344 -14.506 1.00 93.75 165 ALA A N 1
ATOM 1241 C CA . ALA A 1 165 ? 8.517 -10.164 -13.214 1.00 93.75 165 ALA A CA 1
ATOM 1242 C C . ALA A 1 165 ? 9.776 -11.030 -13.097 1.00 93.75 165 ALA A C 1
ATOM 1244 O O . ALA A 1 165 ? 10.852 -10.515 -12.793 1.00 93.75 165 ALA A O 1
ATOM 1245 N N . LEU A 1 166 ? 9.674 -12.318 -13.438 1.00 93.00 166 LEU A N 1
ATOM 1246 C CA . LEU A 1 166 ? 10.812 -13.238 -13.443 1.00 93.00 166 LEU A CA 1
ATOM 1247 C C . LEU A 1 166 ? 11.912 -12.787 -14.414 1.00 93.00 166 LEU A C 1
ATOM 1249 O O . LEU A 1 166 ? 13.082 -12.768 -14.044 1.00 93.00 166 LEU A O 1
ATOM 1253 N N . ARG A 1 167 ? 11.557 -12.377 -15.640 1.00 93.88 167 ARG A N 1
ATOM 1254 C CA . ARG A 1 167 ? 12.536 -11.876 -16.626 1.00 93.88 167 ARG A CA 1
ATOM 1255 C C . ARG A 1 167 ? 13.180 -10.554 -16.207 1.00 93.88 167 ARG A C 1
ATOM 1257 O O . ARG A 1 167 ? 14.332 -10.303 -16.549 1.00 93.88 167 ARG A O 1
ATOM 1264 N N . ALA A 1 168 ? 12.420 -9.690 -15.543 1.00 93.94 168 ALA A N 1
ATOM 1265 C CA . ALA A 1 168 ? 12.840 -8.341 -15.198 1.00 93.94 168 ALA A CA 1
ATOM 1266 C C . ALA A 1 168 ? 13.682 -8.298 -13.921 1.00 93.94 168 ALA A C 1
ATOM 1268 O O . ALA A 1 168 ? 14.625 -7.513 -13.846 1.00 93.94 168 ALA A O 1
ATOM 1269 N N . PHE A 1 169 ? 13.348 -9.099 -12.910 1.00 95.69 169 PHE A N 1
ATOM 1270 C CA . PHE A 1 169 ? 13.853 -8.905 -11.548 1.00 95.69 169 PHE A CA 1
ATOM 1271 C C . PHE A 1 169 ? 14.596 -10.106 -10.976 1.00 95.69 169 PHE A C 1
ATOM 1273 O O . PHE A 1 169 ? 15.172 -9.983 -9.895 1.00 95.69 169 PHE A O 1
ATOM 1280 N N . CYS A 1 170 ? 14.635 -11.237 -11.681 1.00 93.38 170 CYS A N 1
ATOM 1281 C CA . CYS A 1 170 ? 15.312 -12.442 -11.219 1.00 93.38 170 CYS A CA 1
ATOM 1282 C C . CYS A 1 170 ? 16.498 -12.818 -12.117 1.00 93.38 170 CYS A C 1
ATOM 1284 O O . CYS A 1 170 ? 16.458 -12.645 -13.333 1.00 93.38 170 CYS A O 1
ATOM 1286 N N . LEU A 1 171 ? 17.557 -13.362 -11.510 1.00 91.56 171 LEU A N 1
ATOM 1287 C CA . LEU A 1 171 ? 18.643 -14.036 -12.236 1.00 91.56 171 LEU A CA 1
ATOM 1288 C C . LEU A 1 171 ? 18.219 -15.431 -12.692 1.00 91.56 171 LEU A C 1
ATOM 1290 O O . LEU A 1 171 ? 18.599 -1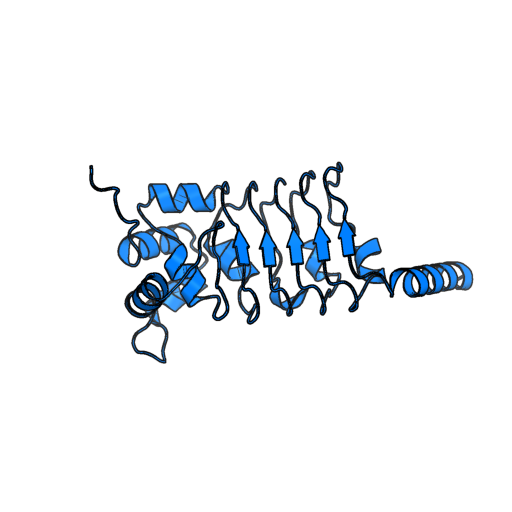5.882 -13.770 1.00 91.56 171 LEU A O 1
ATOM 1294 N N . ASP A 1 172 ? 17.464 -16.119 -11.840 1.00 89.50 172 ASP A N 1
ATOM 1295 C CA . ASP A 1 172 ? 16.923 -17.452 -12.069 1.00 89.50 172 ASP A CA 1
ATOM 1296 C C . ASP A 1 172 ? 15.592 -17.610 -11.316 1.00 89.50 172 ASP A C 1
ATOM 1298 O O . ASP A 1 172 ? 15.158 -16.708 -10.603 1.00 89.50 172 ASP A O 1
ATOM 1302 N N . ALA A 1 173 ? 14.930 -18.759 -11.463 1.00 82.25 173 ALA A N 1
ATOM 1303 C CA . ALA A 1 173 ? 13.611 -19.010 -10.874 1.00 82.25 173 ALA A CA 1
ATOM 1304 C C . ALA A 1 173 ? 13.553 -18.887 -9.335 1.00 82.25 173 ALA A C 1
ATOM 1306 O O . ALA A 1 173 ? 12.462 -18.861 -8.771 1.00 82.25 173 ALA A O 1
ATOM 1307 N N . HIS A 1 174 ? 14.698 -18.834 -8.650 1.00 84.81 174 HIS A N 1
ATOM 1308 C CA . HIS A 1 174 ? 14.784 -18.837 -7.191 1.00 84.81 174 HIS A CA 1
ATOM 1309 C C . HIS A 1 174 ? 15.537 -17.633 -6.618 1.00 84.81 174 HIS A C 1
ATOM 1311 O O . HIS A 1 174 ? 15.572 -17.465 -5.398 1.00 84.81 174 HIS A O 1
ATOM 1317 N N . ARG A 1 175 ? 16.167 -16.803 -7.458 1.00 90.69 175 ARG A N 1
ATOM 1318 C CA . ARG A 1 175 ? 17.054 -15.726 -7.007 1.00 90.69 175 ARG A CA 1
ATOM 1319 C C . ARG A 1 175 ? 16.749 -14.414 -7.709 1.00 90.69 175 ARG A C 1
ATOM 1321 O O . ARG A 1 175 ? 16.876 -14.301 -8.928 1.00 90.69 175 ARG A O 1
ATOM 1328 N N . ALA A 1 176 ? 16.436 -13.399 -6.907 1.00 93.69 176 ALA A N 1
ATOM 1329 C CA . ALA A 1 176 ? 16.352 -12.016 -7.353 1.00 93.69 176 ALA A CA 1
ATOM 1330 C C . ALA A 1 176 ? 17.714 -11.507 -7.860 1.00 93.69 176 ALA A C 1
ATOM 1332 O O . ALA A 1 176 ? 18.769 -11.924 -7.372 1.00 93.69 176 ALA A O 1
ATOM 1333 N N . ASP A 1 177 ? 17.682 -10.590 -8.822 1.00 95.69 177 ASP A N 1
ATOM 1334 C CA . ASP A 1 177 ? 18.853 -9.904 -9.358 1.00 95.69 177 ASP A CA 1
ATOM 1335 C C . ASP A 1 177 ? 19.479 -8.974 -8.305 1.00 95.69 177 ASP A C 1
ATOM 1337 O O . ASP A 1 177 ? 18.847 -7.988 -7.917 1.00 95.69 177 ASP A O 1
ATOM 1341 N N . PRO A 1 178 ? 20.720 -9.238 -7.843 1.00 94.56 178 PRO A N 1
ATOM 1342 C CA . PRO A 1 178 ? 21.397 -8.405 -6.858 1.00 94.56 178 PRO A CA 1
ATOM 1343 C C . PRO A 1 178 ? 21.502 -6.942 -7.289 1.00 94.56 178 PRO A C 1
ATOM 1345 O O . PRO A 1 178 ? 21.314 -6.060 -6.456 1.00 94.56 178 PRO A O 1
ATOM 1348 N N . ALA A 1 179 ? 21.721 -6.673 -8.581 1.00 94.06 179 ALA A N 1
ATOM 1349 C CA . ALA A 1 179 ? 21.803 -5.305 -9.086 1.00 94.06 179 ALA A CA 1
ATOM 1350 C C . ALA A 1 179 ? 20.454 -4.582 -8.961 1.00 94.06 179 ALA A C 1
ATOM 1352 O O . ALA A 1 179 ? 20.397 -3.389 -8.668 1.00 94.06 179 ALA A O 1
ATOM 1353 N N . PHE A 1 180 ? 19.346 -5.305 -9.136 1.00 94.31 180 PHE A N 1
ATOM 1354 C CA . PHE A 1 180 ? 18.018 -4.751 -8.901 1.00 94.31 180 PHE A CA 1
ATOM 1355 C C . PHE A 1 180 ? 17.737 -4.531 -7.411 1.00 94.31 180 PHE A C 1
ATOM 1357 O O . PHE A 1 180 ? 17.180 -3.500 -7.034 1.00 94.31 180 PHE A O 1
ATOM 1364 N N . LEU A 1 181 ? 18.157 -5.460 -6.550 1.00 92.94 181 LEU A N 1
ATOM 1365 C CA . LEU A 1 181 ? 18.027 -5.294 -5.102 1.00 92.94 181 LEU A CA 1
ATOM 1366 C C . LEU A 1 181 ? 18.806 -4.070 -4.600 1.00 92.94 181 LEU A C 1
ATOM 1368 O O . LEU A 1 181 ? 18.304 -3.343 -3.746 1.00 92.94 181 LEU A O 1
ATOM 1372 N N . GLU A 1 182 ? 19.990 -3.788 -5.147 1.00 94.75 182 GLU A N 1
ATOM 1373 C CA . GLU A 1 182 ? 20.733 -2.556 -4.849 1.00 94.75 182 GLU A CA 1
ATOM 1374 C C . GLU A 1 182 ? 19.926 -1.299 -5.202 1.00 94.75 182 GLU A C 1
ATOM 1376 O O . GLU A 1 182 ? 19.848 -0.371 -4.394 1.00 94.75 182 GLU A O 1
ATOM 1381 N N . VAL A 1 183 ? 19.246 -1.287 -6.356 1.00 94.31 183 VAL A N 1
ATOM 1382 C CA . VAL A 1 183 ? 18.344 -0.187 -6.738 1.00 94.31 183 VAL A CA 1
ATOM 1383 C C . VAL A 1 183 ? 17.202 -0.046 -5.730 1.00 94.31 183 VAL A C 1
ATOM 1385 O O . VAL A 1 183 ? 16.931 1.064 -5.268 1.00 94.31 183 VAL A O 1
ATOM 1388 N N . LEU A 1 184 ? 16.567 -1.149 -5.328 1.00 91.38 184 LEU A N 1
ATOM 1389 C CA . LEU A 1 184 ? 15.463 -1.144 -4.361 1.00 91.38 184 LEU A CA 1
ATOM 1390 C C . LEU A 1 184 ? 15.897 -0.612 -2.977 1.00 91.38 184 LEU A C 1
ATOM 1392 O O . LEU A 1 184 ? 15.165 0.131 -2.305 1.00 91.38 184 LEU A O 1
ATOM 1396 N N . HIS A 1 185 ? 17.116 -0.949 -2.554 1.00 92.00 185 HIS A N 1
ATOM 1397 C CA . HIS A 1 185 ? 17.688 -0.508 -1.283 1.00 92.00 185 HIS A CA 1
ATOM 1398 C C . HIS A 1 185 ? 18.251 0.919 -1.325 1.00 92.00 185 HIS A C 1
ATOM 1400 O O . HIS A 1 185 ? 18.290 1.570 -0.282 1.00 92.00 185 HIS A O 1
ATOM 1406 N N . SER A 1 186 ? 18.597 1.443 -2.505 1.00 93.25 186 SER A N 1
ATOM 1407 C CA . SER A 1 186 ? 19.208 2.773 -2.670 1.00 93.25 186 SER A CA 1
ATOM 1408 C C . SER A 1 186 ? 18.366 3.929 -2.117 1.00 93.25 186 SER A C 1
ATOM 1410 O O . SER A 1 186 ? 18.912 4.934 -1.671 1.00 93.25 186 SER A O 1
ATOM 1412 N N . GLY A 1 187 ? 17.033 3.798 -2.125 1.00 89.44 187 GLY A N 1
ATOM 1413 C CA . GLY A 1 187 ? 16.132 4.891 -1.743 1.00 89.44 187 GLY A CA 1
ATOM 1414 C C . GLY A 1 187 ? 15.924 5.950 -2.828 1.00 89.44 187 GLY A C 1
ATOM 1415 O O . GLY A 1 187 ? 15.222 6.923 -2.566 1.00 89.44 187 GLY A O 1
ATOM 1416 N N . ASP A 1 188 ? 16.500 5.773 -4.019 1.00 93.81 188 ASP A N 1
ATOM 1417 C CA . ASP A 1 188 ? 16.375 6.709 -5.137 1.00 93.81 188 ASP A CA 1
ATOM 1418 C C . ASP A 1 188 ? 15.156 6.362 -6.011 1.00 93.81 188 ASP A C 1
ATOM 1420 O O . ASP A 1 188 ? 15.174 5.431 -6.823 1.00 93.81 188 ASP A O 1
ATOM 1424 N N . ASP A 1 189 ? 14.092 7.152 -5.850 1.00 91.75 189 ASP A N 1
ATOM 1425 C CA . ASP A 1 189 ? 12.853 7.041 -6.625 1.00 91.75 189 ASP A CA 1
ATOM 1426 C C . ASP A 1 189 ? 13.113 7.139 -8.141 1.00 91.75 189 ASP A C 1
ATOM 1428 O O . ASP A 1 189 ? 12.574 6.356 -8.922 1.00 91.75 189 ASP A O 1
ATOM 1432 N N . GLY A 1 190 ? 13.976 8.064 -8.571 1.00 93.19 190 GLY A N 1
ATOM 1433 C CA . GLY A 1 190 ? 14.266 8.294 -9.987 1.00 93.19 190 GLY A CA 1
ATOM 1434 C C . GLY A 1 190 ? 15.137 7.199 -10.601 1.00 93.19 190 GLY A C 1
ATOM 1435 O O . GLY A 1 190 ? 15.027 6.897 -11.793 1.00 93.19 190 GLY A O 1
ATOM 1436 N N . LEU A 1 191 ? 16.018 6.579 -9.814 1.00 94.75 191 LEU A N 1
ATOM 1437 C CA . LEU A 1 191 ? 16.747 5.382 -10.233 1.00 94.75 191 LEU A CA 1
ATOM 1438 C C . LEU A 1 191 ? 15.800 4.192 -10.414 1.00 94.75 191 LEU A C 1
ATOM 1440 O O . LEU A 1 191 ? 15.890 3.510 -11.439 1.00 94.75 191 LEU A O 1
ATOM 1444 N N . LEU A 1 192 ? 14.871 3.969 -9.476 1.00 95.00 192 LEU A N 1
ATOM 1445 C CA . LEU A 1 192 ? 13.880 2.902 -9.605 1.00 95.00 192 LEU A CA 1
ATOM 1446 C C . LEU A 1 192 ? 12.980 3.128 -10.823 1.00 95.00 192 LEU A C 1
ATOM 1448 O O . LEU A 1 192 ? 12.827 2.216 -11.628 1.00 95.00 192 LEU A O 1
ATOM 1452 N N . GLU A 1 193 ? 12.440 4.334 -11.012 1.00 94.25 193 GLU A N 1
ATOM 1453 C CA . GLU A 1 193 ? 11.582 4.660 -12.161 1.00 94.25 193 GLU A CA 1
ATOM 1454 C C . GLU A 1 193 ? 12.283 4.385 -13.501 1.00 94.25 193 GLU A C 1
ATOM 1456 O O . GLU A 1 193 ? 11.703 3.755 -14.386 1.00 94.25 193 GLU A O 1
ATOM 1461 N N . ARG A 1 194 ? 13.555 4.783 -13.643 1.00 94.44 194 ARG A N 1
ATOM 1462 C CA . ARG A 1 194 ? 14.355 4.498 -14.849 1.00 94.44 194 ARG A CA 1
ATOM 1463 C C . ARG A 1 194 ? 14.624 3.008 -15.032 1.00 94.44 194 ARG A C 1
ATOM 1465 O O . ARG A 1 194 ? 14.562 2.508 -16.152 1.00 94.44 194 ARG A O 1
ATOM 1472 N N . THR A 1 195 ? 14.905 2.299 -13.944 1.00 95.00 195 THR A N 1
ATOM 1473 C CA . THR A 1 195 ? 15.140 0.850 -13.971 1.00 95.00 195 THR A CA 1
ATOM 1474 C C . THR A 1 195 ? 13.874 0.103 -14.389 1.00 95.00 195 THR A C 1
ATOM 1476 O O . THR A 1 195 ? 13.935 -0.790 -15.233 1.00 95.00 195 THR A O 1
ATOM 1479 N N . LEU A 1 196 ? 12.713 0.510 -13.869 1.00 95.25 196 LEU A N 1
ATOM 1480 C CA . LEU A 1 196 ? 11.414 -0.034 -14.257 1.00 95.25 196 LEU A CA 1
ATOM 1481 C C . LEU A 1 196 ? 11.068 0.294 -15.711 1.00 95.25 196 LEU A C 1
ATOM 1483 O O . LEU A 1 196 ? 10.573 -0.579 -16.410 1.00 95.25 196 LEU A O 1
ATOM 1487 N N . ALA A 1 197 ? 11.383 1.492 -16.207 1.00 94.44 197 ALA A N 1
ATOM 1488 C CA . ALA A 1 197 ? 11.184 1.832 -17.619 1.00 94.44 197 ALA A CA 1
ATOM 1489 C C . ALA A 1 197 ? 11.993 0.936 -18.568 1.00 94.44 197 ALA A C 1
ATOM 1491 O O . ALA A 1 197 ? 11.516 0.571 -19.639 1.00 94.44 197 ALA A O 1
ATOM 1492 N N . GLN A 1 198 ? 13.207 0.552 -18.168 1.00 93.88 198 GLN A N 1
ATOM 1493 C CA . GLN A 1 198 ? 14.060 -0.340 -18.955 1.00 93.88 198 GLN A CA 1
ATOM 1494 C C . GLN A 1 198 ? 13.618 -1.806 -18.875 1.00 93.88 198 GLN A C 1
ATOM 1496 O O . GLN A 1 198 ? 13.656 -2.513 -19.878 1.00 93.88 198 GLN A O 1
ATOM 1501 N N . ARG A 1 199 ? 13.225 -2.277 -17.684 1.00 93.50 199 ARG A N 1
ATOM 1502 C CA . ARG A 1 199 ? 12.944 -3.700 -17.421 1.00 93.50 199 ARG A CA 1
ATOM 1503 C C . ARG A 1 199 ? 11.470 -4.082 -17.592 1.00 93.50 199 ARG A C 1
ATOM 1505 O O . ARG A 1 199 ? 11.162 -5.244 -17.839 1.00 93.50 199 ARG A O 1
ATOM 1512 N N . CYS A 1 200 ? 10.559 -3.126 -17.454 1.00 91.94 200 CYS A N 1
ATOM 1513 C CA . CYS A 1 200 ? 9.104 -3.293 -17.508 1.00 91.94 200 CYS A CA 1
ATOM 1514 C C . CYS A 1 200 ? 8.458 -2.150 -18.313 1.00 91.94 200 CYS A C 1
ATOM 1516 O O . CYS A 1 200 ? 7.678 -1.367 -17.754 1.00 91.94 200 CYS A O 1
ATOM 1518 N N . PRO A 1 201 ? 8.781 -2.017 -19.615 1.00 89.75 201 PRO A N 1
ATOM 1519 C CA . PRO A 1 201 ? 8.176 -0.990 -20.448 1.00 89.75 201 PRO A CA 1
ATOM 1520 C C . PRO A 1 201 ? 6.656 -1.184 -20.494 1.00 89.75 201 PRO A C 1
ATOM 1522 O O . PRO A 1 201 ? 6.162 -2.309 -20.599 1.00 89.75 201 PRO A O 1
ATOM 1525 N N . ALA A 1 202 ? 5.911 -0.087 -20.395 1.00 84.00 202 ALA A N 1
ATOM 1526 C CA . ALA A 1 202 ? 4.477 -0.101 -20.623 1.00 84.00 202 ALA A CA 1
ATOM 1527 C C . ALA A 1 202 ? 4.220 -0.464 -22.090 1.00 84.00 202 ALA A C 1
ATOM 1529 O O . ALA A 1 202 ? 4.850 0.102 -22.987 1.00 84.00 202 ALA A O 1
ATOM 1530 N N . GLU A 1 203 ? 3.300 -1.395 -22.341 1.00 70.75 203 GLU A N 1
ATOM 1531 C CA . GLU A 1 203 ? 2.853 -1.674 -23.702 1.00 70.75 203 GLU A CA 1
ATOM 1532 C C . GLU A 1 203 ? 2.294 -0.380 -24.302 1.00 70.75 203 GLU A C 1
ATOM 1534 O O . GLU A 1 203 ? 1.310 0.185 -23.816 1.00 70.75 203 GLU A O 1
ATOM 1539 N N . MET A 1 204 ? 2.968 0.134 -25.332 1.00 53.00 204 MET A N 1
ATOM 1540 C CA . MET A 1 204 ? 2.434 1.226 -26.135 1.00 53.00 204 MET A CA 1
ATOM 1541 C C . MET A 1 204 ? 1.119 0.729 -26.743 1.00 53.00 204 MET A C 1
ATOM 1543 O O . MET A 1 204 ? 1.126 -0.350 -27.342 1.00 53.00 204 MET A O 1
ATOM 1547 N N . PRO A 1 205 ? -0.001 1.468 -26.631 1.00 43.28 205 PRO A N 1
ATOM 1548 C CA . PRO A 1 205 ? -1.171 1.122 -27.417 1.00 43.28 205 PRO A CA 1
ATOM 1549 C C . PRO A 1 205 ? -0.740 1.111 -28.886 1.00 43.28 205 PRO A C 1
ATOM 1551 O O . PRO A 1 205 ? -0.126 2.072 -29.356 1.00 43.28 205 PRO A O 1
ATOM 1554 N N . ALA A 1 206 ? -1.000 0.000 -29.578 1.00 38.41 206 ALA A N 1
ATOM 1555 C CA . ALA A 1 206 ? -0.859 -0.056 -31.025 1.00 38.41 206 ALA A CA 1
ATOM 1556 C C . ALA A 1 206 ? -1.698 1.097 -31.596 1.00 38.41 206 ALA A C 1
ATOM 1558 O O . ALA A 1 206 ? -2.904 1.156 -31.345 1.00 38.41 206 ALA A O 1
ATOM 1559 N N . GLY A 1 207 ? -1.018 2.063 -32.218 1.00 36.34 207 GLY A N 1
ATOM 1560 C CA . GLY A 1 207 ? -1.649 3.224 -32.846 1.00 36.34 207 GLY A CA 1
ATOM 1561 C C . GLY A 1 207 ? -2.557 2.838 -34.001 1.00 36.34 207 GLY A C 1
ATOM 1562 O O . GLY A 1 207 ? -2.341 1.754 -34.589 1.00 36.34 207 GLY A O 1
#

InterPro domains:
  IPR001611 Leucine-rich repeat [PS51450] (67-88)
  IPR003591 Leucine-rich repeat, typical subtype [SM00369] (16-39)
  IPR003591 Leucine-rich repeat, typical subtype [SM00369] (65-88)
  IPR032675 Leucine-rich repeat domain superfamily [G3DSA:3.80.10.10] (3-168)

pLDDT: mean 89.69, std 12.32, range [36.34, 98.75]

Foldseek 3Di:
DCPPVVVVLVVLLVVLCQEQEDAPEQDADQADPQVNLLSNEANHAYYAPENYAHQAPQSLLNRQNQNYAYYHHEHYAHQAAHLCCNRHLNYQEYHHHNYAPQFPLRVLRSCANNARHAYYANHNYNHCVLLVVLQFDCQLVVCLRHVNHQYYNNHGDDDVSVVLNCQLFAPDPVGGDVVVVCQSVVPDRVSNSNSRCVSGGHPDPPD